Protein AF-A0A701UX68-F1 (afdb_monomer_lite)

Radius of gyration: 24.72 Å; chains: 1; bounding box: 50×48×81 Å

Sequence (229 aa):
MADIEKNKIGSGSYGTVYLLNNEFVVKVPINNRGIKVNFTSQEHRNGHPDRVSNYLNMANDDNNFSRSAIMNINGENVTVLVSKYIKGEEFDISDDENYRRAEELLESRGVYMHDMHILGNILQINKQQLYFVDGDQIVLSKDARQQRRASLATVQLEEQIKARYLVNLKQAETKGDVEDIEYYQSLINDFDALIGVEVQTPGLERRFNIAPPEEVALVAKVLKDELKK

Foldseek 3Di:
DVVQVVQFDDFAPQATWGQDPVWKIKGFRQGPVRRRHDCVDLAQVLVQQQNLLVLQCLLQVHNQQKHWDWDQDPNDTGIIIMGTDDPFDKQPCVDVVSVVVSQVSQVVSQKDALVPVDTPQWGDDPNPHIHGDDSSRIFGFLVSCVVDPGDSSNVSNLVVVLVVLVVQLVVCVVVVPPVSVVVSVVSNVVSCSRNVNPPPPVPPDPPPPDDDDDPVVVVVVVVVVVVPD

Organism: NCBI:txid1967611

Structure (mmCIF, N/CA/C/O backbone):
data_AF-A0A701UX68-F1
#
_entry.id   AF-A0A701UX68-F1
#
loop_
_atom_site.group_PDB
_atom_site.id
_atom_site.type_symbol
_atom_site.label_atom_id
_atom_site.label_alt_id
_atom_site.label_comp_id
_atom_site.label_asym_id
_atom_site.label_entity_id
_atom_site.label_seq_id
_atom_site.pdbx_PDB_ins_code
_atom_site.Cartn_x
_atom_site.Cartn_y
_atom_site.Cartn_z
_atom_site.occupancy
_atom_site.B_iso_or_equiv
_atom_site.auth_seq_id
_atom_site.auth_comp_id
_atom_site.auth_asym_id
_atom_site.auth_atom_id
_atom_site.pdbx_PDB_model_num
ATOM 1 N N . MET A 1 1 ? 18.808 12.146 -15.367 1.00 56.44 1 MET A N 1
ATOM 2 C CA . MET A 1 1 ? 17.418 12.103 -14.856 1.00 56.44 1 MET A CA 1
ATOM 3 C C . MET A 1 1 ? 16.399 12.843 -15.729 1.00 56.44 1 MET A C 1
ATOM 5 O O . MET A 1 1 ? 15.262 12.407 -15.737 1.00 56.44 1 MET A O 1
ATOM 9 N N . ALA A 1 2 ? 16.754 13.883 -16.503 1.00 58.66 2 ALA A N 1
ATOM 10 C CA . ALA A 1 2 ? 15.775 14.673 -17.277 1.00 58.66 2 ALA A CA 1
ATOM 11 C C . ALA A 1 2 ? 14.809 13.855 -18.171 1.00 58.66 2 ALA A C 1
ATOM 13 O O . ALA A 1 2 ? 13.652 14.232 -18.315 1.00 58.66 2 ALA A O 1
ATOM 14 N N . ASP A 1 3 ? 15.244 12.712 -18.713 1.00 66.69 3 ASP A N 1
ATOM 15 C CA . ASP A 1 3 ? 14.397 11.867 -19.565 1.0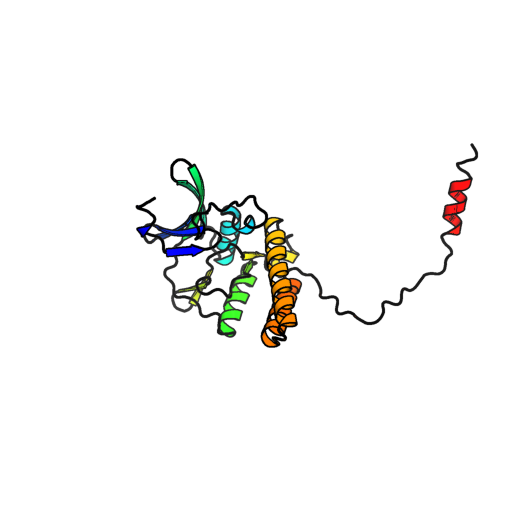0 66.69 3 ASP A CA 1
ATOM 16 C C . ASP A 1 3 ? 13.368 10.995 -18.834 1.00 66.69 3 ASP A C 1
ATOM 18 O O . ASP A 1 3 ? 12.383 10.615 -19.461 1.00 66.69 3 ASP A O 1
ATOM 22 N N . ILE A 1 4 ? 13.556 10.669 -17.547 1.00 75.38 4 ILE A N 1
ATOM 23 C CA . ILE A 1 4 ? 12.558 9.898 -16.780 1.00 75.38 4 ILE A CA 1
ATOM 24 C C . ILE A 1 4 ? 11.559 10.815 -16.067 1.00 75.38 4 ILE A C 1
ATOM 26 O O . ILE A 1 4 ? 10.414 10.427 -15.875 1.00 75.38 4 ILE A O 1
ATOM 30 N N . GLU A 1 5 ? 11.941 12.057 -15.757 1.00 83.94 5 GLU A N 1
ATOM 31 C CA . GLU A 1 5 ? 11.049 13.028 -15.103 1.00 83.94 5 GLU A CA 1
ATOM 32 C C . GLU A 1 5 ? 9.774 13.309 -15.910 1.00 83.94 5 GLU A C 1
ATOM 34 O O . GLU A 1 5 ? 8.706 13.484 -15.330 1.00 83.94 5 GLU A O 1
ATOM 39 N N . LYS A 1 6 ? 9.842 13.262 -17.249 1.00 86.31 6 LYS A N 1
ATOM 40 C CA . LYS A 1 6 ? 8.662 13.404 -18.127 1.00 86.31 6 LYS A CA 1
ATOM 41 C C . LYS A 1 6 ? 7.622 12.291 -17.947 1.00 86.31 6 LYS A C 1
ATOM 43 O O . LYS A 1 6 ? 6.475 12.452 -18.342 1.00 86.31 6 LYS A O 1
ATOM 48 N N . ASN A 1 7 ? 8.039 11.173 -17.360 1.00 91.00 7 ASN A N 1
ATOM 49 C CA . ASN A 1 7 ? 7.219 9.997 -17.116 1.00 91.00 7 ASN A CA 1
ATOM 50 C C . ASN A 1 7 ? 6.720 9.922 -15.666 1.00 91.00 7 ASN A C 1
ATOM 52 O O . ASN A 1 7 ? 6.172 8.898 -15.257 1.00 91.00 7 ASN A O 1
ATOM 56 N N . LYS A 1 8 ? 6.950 10.960 -14.856 1.00 93.88 8 LYS A N 1
ATOM 57 C CA . LYS A 1 8 ? 6.497 11.007 -13.468 1.00 93.88 8 LYS A CA 1
ATOM 58 C C . LYS A 1 8 ? 4.970 11.018 -13.414 1.00 93.88 8 LYS A C 1
ATOM 60 O O . LYS A 1 8 ? 4.336 11.898 -13.988 1.00 93.88 8 LYS A O 1
ATOM 65 N N . ILE A 1 9 ? 4.401 10.070 -12.674 1.00 92.31 9 ILE A N 1
ATOM 66 C CA . ILE A 1 9 ? 2.948 9.940 -12.476 1.00 92.31 9 ILE A CA 1
ATOM 67 C C . ILE A 1 9 ? 2.523 10.098 -11.012 1.00 92.31 9 ILE A C 1
ATOM 69 O O . ILE A 1 9 ? 1.341 10.241 -10.735 1.00 92.31 9 ILE A O 1
ATOM 73 N N . GLY A 1 10 ? 3.468 10.110 -10.067 1.00 90.62 10 GLY A N 1
ATOM 74 C CA . GLY A 1 10 ? 3.164 10.290 -8.647 1.00 90.62 10 GLY A CA 1
ATOM 75 C C . GLY A 1 10 ? 4.412 10.516 -7.801 1.00 90.62 10 GLY A C 1
ATOM 76 O O . GLY A 1 10 ? 5.533 10.248 -8.233 1.00 90.62 10 GLY A O 1
ATOM 77 N N . SER A 1 11 ? 4.242 11.046 -6.591 1.00 91.81 11 SER A N 1
ATOM 78 C CA . SER A 1 11 ? 5.330 11.221 -5.625 1.00 91.81 11 SER A CA 1
ATOM 79 C C . SER A 1 11 ? 4.781 11.302 -4.208 1.00 91.81 11 SER A C 1
ATOM 81 O O . SER A 1 11 ? 3.819 12.024 -3.963 1.00 91.81 11 SER A O 1
ATOM 83 N N . GLY A 1 12 ? 5.413 10.586 -3.285 1.00 89.00 12 GLY A N 1
ATOM 84 C CA . GLY A 1 12 ? 5.014 10.494 -1.886 1.00 89.00 12 GLY A CA 1
ATOM 85 C C . GLY A 1 12 ? 6.214 10.467 -0.943 1.00 89.00 12 GLY A C 1
ATOM 86 O O . GLY A 1 12 ? 7.353 10.740 -1.333 1.00 89.00 12 GLY A O 1
ATOM 87 N N . SER A 1 13 ? 5.957 10.134 0.321 1.00 89.00 13 SER A N 1
ATOM 88 C CA . SER A 1 13 ? 6.975 10.057 1.378 1.00 89.00 13 SER A CA 1
ATOM 89 C C . SER A 1 13 ? 7.985 8.926 1.161 1.00 89.00 13 SER A C 1
ATOM 91 O O . SER A 1 13 ? 9.154 9.086 1.501 1.00 89.00 13 SER A O 1
ATOM 93 N N . TYR A 1 14 ? 7.559 7.821 0.545 1.00 90.62 14 TYR A N 1
ATOM 94 C CA . TYR A 1 14 ? 8.383 6.630 0.312 1.00 90.62 14 TYR A CA 1
ATOM 95 C C . TYR A 1 14 ? 9.034 6.569 -1.073 1.00 90.62 14 TYR A C 1
ATOM 97 O O . TYR A 1 14 ? 9.853 5.686 -1.335 1.00 90.62 14 TYR A O 1
ATOM 105 N N . GLY A 1 15 ? 8.706 7.491 -1.978 1.00 93.31 15 GLY A N 1
ATOM 106 C CA . GLY A 1 15 ? 9.320 7.497 -3.297 1.00 93.31 15 GLY A CA 1
ATOM 107 C C . GLY A 1 15 ? 8.567 8.291 -4.348 1.00 93.31 15 GLY A C 1
ATOM 108 O O . GLY A 1 15 ? 7.504 8.858 -4.103 1.00 93.31 15 GLY A O 1
ATOM 109 N N . THR A 1 16 ? 9.135 8.294 -5.546 1.00 94.69 16 THR A N 1
ATOM 110 C CA . THR A 1 16 ? 8.572 8.915 -6.741 1.00 94.69 16 THR A CA 1
ATOM 111 C C . THR A 1 16 ? 8.319 7.842 -7.784 1.00 94.69 16 THR A C 1
ATOM 113 O O . THR A 1 16 ? 9.130 6.934 -7.965 1.00 94.69 16 THR A O 1
ATOM 116 N N . VAL A 1 17 ? 7.166 7.937 -8.433 1.00 95.31 17 VAL A N 1
ATOM 117 C CA . VAL A 1 17 ? 6.590 6.903 -9.283 1.00 95.31 17 VAL A CA 1
ATOM 118 C C . VAL A 1 17 ? 6.6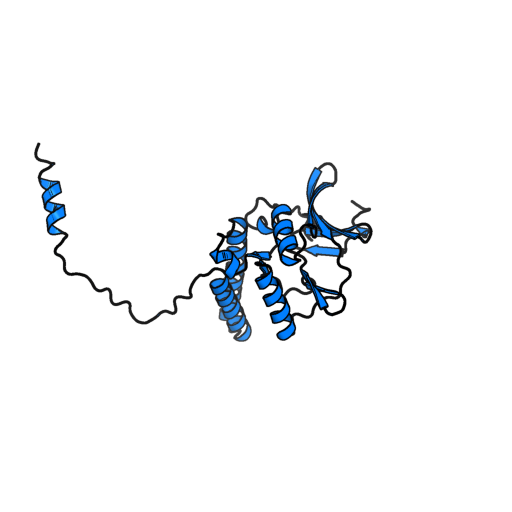46 7.356 -10.738 1.00 95.31 17 VAL A C 1
ATOM 120 O O . VAL A 1 17 ? 6.172 8.445 -11.074 1.00 95.31 17 VAL A O 1
ATOM 123 N N . TYR A 1 18 ? 7.206 6.509 -11.598 1.00 94.94 18 TYR A N 1
ATOM 124 C CA . TYR A 1 18 ? 7.391 6.774 -13.023 1.00 94.94 18 TYR A CA 1
ATOM 125 C C . TYR A 1 18 ? 6.758 5.675 -13.876 1.00 94.94 18 TYR A C 1
ATOM 127 O O . TYR A 1 18 ? 6.910 4.492 -13.575 1.00 94.94 18 TYR A O 1
ATOM 135 N N . LEU A 1 19 ? 6.095 6.063 -14.962 1.00 94.69 19 LEU A N 1
ATOM 136 C CA . LEU A 1 19 ? 5.521 5.156 -15.953 1.00 94.69 19 LEU A CA 1
ATOM 137 C C . LEU A 1 19 ? 6.531 4.858 -17.067 1.00 94.69 19 LEU A C 1
ATOM 139 O O . LEU A 1 19 ? 6.974 5.756 -17.775 1.00 94.69 19 LEU A O 1
ATOM 143 N N . LEU A 1 20 ? 6.879 3.594 -17.279 1.00 91.12 20 LEU A N 1
ATOM 144 C CA . LEU A 1 20 ? 7.786 3.178 -18.346 1.00 91.12 20 LEU A CA 1
ATOM 145 C C . LEU A 1 20 ? 7.040 2.370 -19.407 1.00 91.12 20 LEU A C 1
ATOM 147 O O . LEU A 1 20 ? 6.349 1.399 -19.099 1.00 91.12 20 LEU A O 1
ATOM 151 N N . ASN A 1 21 ? 7.204 2.784 -20.667 1.00 86.81 21 ASN A N 1
ATOM 152 C CA . ASN A 1 21 ? 6.660 2.134 -21.865 1.00 86.81 21 ASN A CA 1
ATOM 153 C C . ASN A 1 21 ? 5.141 1.875 -21.841 1.00 86.81 21 ASN A C 1
ATOM 155 O O . ASN A 1 21 ? 4.666 1.031 -22.585 1.00 86.81 21 ASN A O 1
ATOM 159 N N . ASN A 1 22 ? 4.375 2.592 -21.009 1.00 86.81 22 ASN A N 1
ATOM 160 C CA . ASN A 1 22 ? 2.953 2.320 -20.745 1.00 86.81 22 ASN A CA 1
ATOM 161 C C . ASN A 1 22 ? 2.658 0.892 -20.239 1.00 86.81 22 ASN A C 1
ATOM 163 O O . ASN A 1 22 ? 1.517 0.441 -20.311 1.00 86.81 22 ASN A O 1
ATOM 167 N N . GLU A 1 23 ? 3.665 0.191 -19.717 1.00 90.06 23 GLU A N 1
ATOM 168 C CA . GLU A 1 23 ? 3.561 -1.213 -19.294 1.00 90.06 23 GLU A CA 1
ATOM 169 C C . GLU A 1 23 ? 3.908 -1.399 -17.817 1.00 90.06 23 GLU A C 1
ATOM 171 O O . GLU A 1 23 ? 3.287 -2.205 -17.120 1.00 90.06 23 GLU A O 1
ATOM 176 N N . PHE A 1 24 ? 4.886 -0.638 -17.324 1.00 93.88 24 PHE A N 1
ATOM 177 C CA . PHE A 1 24 ? 5.427 -0.813 -15.983 1.00 93.88 24 PHE A CA 1
ATOM 178 C C . PHE A 1 24 ? 5.463 0.494 -15.220 1.00 93.88 24 PHE A C 1
ATOM 180 O O . PHE A 1 24 ? 5.689 1.567 -15.777 1.00 93.88 24 PHE A O 1
ATOM 187 N N . VAL A 1 25 ? 5.316 0.377 -13.912 1.00 95.50 25 VAL A N 1
ATOM 188 C CA . VAL A 1 25 ? 5.518 1.464 -12.971 1.00 95.50 25 VAL A CA 1
ATOM 189 C C . VAL A 1 25 ? 6.794 1.192 -12.191 1.00 95.50 25 VAL A C 1
ATOM 191 O O . VAL A 1 25 ? 7.007 0.084 -11.703 1.00 95.50 25 VAL A O 1
ATOM 194 N N . VAL A 1 26 ? 7.651 2.203 -12.072 1.00 95.81 26 VAL A N 1
ATOM 195 C CA . VAL A 1 26 ? 8.871 2.147 -11.265 1.00 95.81 26 VAL A CA 1
ATOM 196 C C . VAL A 1 26 ? 8.770 3.165 -10.141 1.00 95.81 26 VAL A C 1
ATOM 198 O O . VAL A 1 26 ? 8.712 4.369 -10.392 1.00 95.81 26 VAL A O 1
ATOM 201 N N . LYS A 1 27 ? 8.779 2.687 -8.896 1.00 96.00 27 LYS A N 1
ATOM 202 C CA . LYS A 1 27 ? 8.877 3.523 -7.697 1.00 96.00 27 LYS A CA 1
ATOM 203 C C . LYS A 1 27 ? 10.339 3.606 -7.278 1.00 96.00 27 LYS A C 1
ATOM 205 O O . LYS A 1 27 ? 10.946 2.629 -6.832 1.00 96.00 27 LYS A O 1
ATOM 210 N N . VAL A 1 28 ? 10.903 4.793 -7.453 1.00 94.75 28 VAL A N 1
ATOM 211 C CA . VAL A 1 28 ? 12.268 5.137 -7.061 1.00 94.75 28 VAL A CA 1
ATOM 212 C C . VAL A 1 28 ? 12.232 5.682 -5.631 1.00 94.75 28 VAL A C 1
ATOM 214 O O . VAL A 1 28 ? 11.400 6.549 -5.355 1.00 94.75 28 VAL A O 1
ATOM 217 N N . PRO A 1 29 ? 13.126 5.247 -4.723 1.00 93.88 29 PRO A N 1
ATOM 218 C CA . PRO A 1 29 ? 13.137 5.657 -3.316 1.00 93.88 29 PRO A CA 1
ATOM 219 C C . PRO A 1 29 ? 13.724 7.063 -3.124 1.00 93.88 29 PRO A C 1
ATOM 221 O O . PRO A 1 29 ? 14.688 7.270 -2.389 1.00 93.88 29 PRO A O 1
ATOM 224 N N . ILE A 1 30 ? 13.161 8.040 -3.828 1.00 91.88 30 ILE A N 1
ATOM 225 C CA . ILE A 1 30 ? 13.418 9.469 -3.685 1.00 91.88 30 ILE A CA 1
ATOM 226 C C . ILE A 1 30 ? 12.058 10.112 -3.440 1.00 91.88 30 ILE A C 1
ATOM 228 O O . ILE A 1 30 ? 11.182 10.051 -4.304 1.00 91.88 30 ILE A O 1
ATOM 232 N N . ASN A 1 31 ? 11.861 10.679 -2.256 1.00 91.38 31 ASN A N 1
ATOM 233 C CA . ASN A 1 31 ? 10.566 11.223 -1.865 1.00 91.38 31 ASN A CA 1
ATOM 234 C C . ASN A 1 31 ? 10.239 12.542 -2.586 1.00 91.38 31 ASN A C 1
ATOM 236 O O . ASN A 1 31 ? 11.053 13.098 -3.327 1.00 91.38 31 ASN A O 1
ATOM 240 N N . ASN A 1 32 ? 9.051 13.079 -2.323 1.00 90.06 32 ASN A N 1
ATOM 241 C CA . ASN A 1 32 ? 8.573 14.342 -2.896 1.00 90.06 32 ASN A CA 1
ATOM 242 C C . ASN A 1 32 ? 9.439 15.582 -2.588 1.00 90.06 32 ASN A C 1
ATOM 244 O O . ASN A 1 32 ? 9.275 16.610 -3.242 1.00 90.06 32 ASN A O 1
ATOM 248 N N . ARG A 1 33 ? 10.381 15.493 -1.641 1.00 91.00 33 ARG A N 1
ATOM 249 C CA . ARG A 1 33 ? 11.364 16.541 -1.322 1.00 91.00 33 ARG A CA 1
ATOM 250 C C . ARG A 1 33 ? 12.712 16.330 -2.019 1.00 91.00 33 ARG A C 1
ATOM 252 O O . ARG A 1 33 ? 13.646 17.083 -1.758 1.00 91.00 33 ARG A O 1
ATOM 259 N N . GLY A 1 34 ? 12.840 15.306 -2.863 1.00 88.75 34 GLY A N 1
ATOM 260 C CA . GLY A 1 34 ? 14.102 14.938 -3.508 1.00 88.75 34 GLY A CA 1
ATOM 261 C C . GLY A 1 34 ? 15.078 14.201 -2.586 1.00 88.75 34 GLY A C 1
ATOM 262 O O . GLY A 1 34 ? 16.256 14.084 -2.916 1.00 88.75 34 GLY A O 1
ATOM 263 N N . ILE A 1 35 ? 14.620 13.710 -1.429 1.00 90.12 35 ILE A N 1
ATOM 264 C CA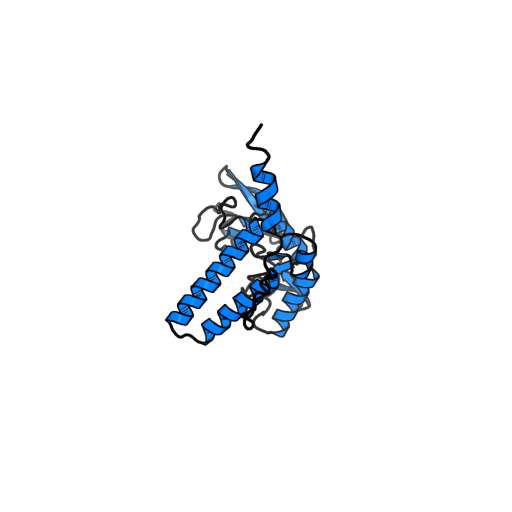 . ILE A 1 35 ? 15.468 13.048 -0.430 1.00 90.12 35 ILE A CA 1
ATOM 265 C C . ILE A 1 35 ? 15.417 11.533 -0.640 1.00 90.12 35 ILE A C 1
ATOM 267 O O . ILE A 1 35 ? 14.337 10.949 -0.754 1.00 90.12 35 ILE A O 1
ATOM 271 N N . LYS A 1 36 ? 16.592 10.892 -0.659 1.00 91.75 36 LYS A N 1
ATOM 272 C CA . LYS A 1 36 ? 16.723 9.430 -0.727 1.00 91.75 36 LYS A CA 1
ATOM 273 C C . LYS A 1 36 ? 16.108 8.792 0.519 1.00 91.75 36 LYS A C 1
ATOM 275 O O . LYS A 1 36 ? 16.470 9.136 1.644 1.00 91.75 36 LYS A O 1
ATOM 280 N N . VAL A 1 37 ? 15.199 7.849 0.314 1.00 92.44 37 VAL A N 1
ATOM 281 C CA . VAL A 1 37 ? 14.524 7.120 1.387 1.00 92.44 37 VAL A CA 1
ATOM 282 C C . VAL A 1 37 ? 15.472 6.062 1.944 1.00 92.44 37 VAL A C 1
ATOM 284 O O . VAL A 1 37 ? 16.032 5.252 1.205 1.00 92.44 37 VAL A O 1
ATOM 287 N N . ASN A 1 38 ? 15.676 6.082 3.262 1.00 91.94 38 ASN A N 1
ATOM 288 C CA . ASN A 1 38 ? 16.563 5.146 3.941 1.00 91.94 38 ASN A CA 1
ATOM 289 C C . ASN A 1 38 ? 15.781 3.946 4.487 1.00 91.94 38 ASN A C 1
ATOM 291 O O . ASN A 1 38 ? 15.335 3.962 5.631 1.00 91.94 38 ASN A O 1
ATOM 295 N N . PHE A 1 39 ? 15.698 2.865 3.717 1.00 91.19 39 PHE A N 1
ATOM 296 C CA . PHE A 1 39 ? 15.004 1.641 4.136 1.00 91.19 39 PHE A CA 1
ATOM 297 C C . PHE A 1 39 ? 15.665 0.879 5.298 1.00 91.19 39 PHE A C 1
ATOM 299 O O . PHE A 1 39 ? 15.107 -0.099 5.791 1.00 91.19 39 PHE A O 1
ATOM 306 N N . THR A 1 40 ? 16.842 1.303 5.769 1.00 89.50 40 THR A N 1
ATOM 307 C CA . THR A 1 40 ? 17.427 0.742 6.998 1.00 89.50 40 THR A CA 1
ATOM 308 C C . THR A 1 40 ? 16.855 1.393 8.261 1.00 89.50 40 THR A C 1
ATOM 310 O O . THR A 1 40 ? 16.897 0.768 9.330 1.00 89.50 40 THR A O 1
ATOM 313 N N . SER A 1 41 ? 16.283 2.603 8.143 1.00 90.31 41 SER A N 1
ATOM 314 C CA . SER A 1 41 ? 15.686 3.331 9.264 1.00 90.31 41 SER A CA 1
ATOM 315 C C . SER A 1 41 ? 14.380 2.685 9.718 1.00 90.31 41 SER A C 1
ATOM 317 O O . SER A 1 41 ? 13.673 2.060 8.930 1.00 90.31 41 SER A O 1
ATOM 319 N N . GLN A 1 42 ? 14.050 2.845 11.001 1.00 87.31 42 GLN A N 1
ATOM 320 C CA . GLN A 1 42 ? 12.787 2.359 11.563 1.00 87.31 42 GLN A CA 1
ATOM 321 C C . GLN A 1 42 ? 11.572 2.953 10.837 1.00 87.31 42 GLN A C 1
ATOM 323 O O . GLN A 1 42 ? 10.595 2.249 10.609 1.00 87.31 42 GLN A O 1
ATOM 328 N N . GLU A 1 43 ? 11.678 4.213 10.419 1.00 88.06 43 GLU A N 1
ATOM 329 C CA . GLU A 1 43 ? 10.609 4.967 9.757 1.00 88.06 43 GLU A CA 1
ATOM 330 C C . GLU A 1 43 ? 10.226 4.419 8.381 1.00 88.06 43 GLU A C 1
ATOM 332 O O . GLU A 1 43 ? 9.061 4.476 8.017 1.00 88.06 43 GLU A O 1
ATOM 337 N N . HIS A 1 44 ? 11.187 3.892 7.611 1.00 92.19 44 HIS A N 1
ATOM 338 C CA . HIS A 1 44 ? 10.941 3.545 6.205 1.00 92.19 44 HIS A CA 1
ATOM 339 C C . HIS A 1 44 ? 11.142 2.065 5.878 1.00 92.19 44 HIS A C 1
ATOM 341 O O . HIS A 1 44 ? 10.931 1.658 4.737 1.00 92.19 44 HIS A O 1
ATOM 347 N N . ARG A 1 45 ? 11.560 1.230 6.836 1.00 93.69 45 ARG A N 1
ATOM 348 C CA . ARG A 1 45 ? 11.891 -0.185 6.586 1.00 93.69 45 ARG A CA 1
ATOM 349 C C . ARG A 1 45 ? 10.747 -0.988 5.966 1.00 93.69 45 ARG A C 1
ATOM 351 O O . ARG A 1 45 ? 10.995 -1.921 5.203 1.00 93.69 45 ARG A O 1
ATOM 358 N N . ASN A 1 46 ? 9.501 -0.643 6.274 1.00 94.50 46 ASN A N 1
ATOM 359 C CA . ASN A 1 46 ? 8.314 -1.259 5.681 1.00 94.50 46 ASN A CA 1
ATOM 360 C C . ASN A 1 46 ? 8.200 -1.015 4.164 1.00 94.50 46 ASN A C 1
ATOM 362 O O . ASN A 1 46 ? 7.675 -1.879 3.463 1.00 94.50 46 ASN A O 1
ATOM 366 N N . GLY A 1 47 ? 8.744 0.095 3.661 1.00 94.62 47 GLY A N 1
ATOM 367 C CA . GLY A 1 47 ? 8.758 0.449 2.240 1.00 94.62 47 GLY A CA 1
ATOM 368 C C . GLY A 1 47 ? 9.878 -0.210 1.428 1.00 94.62 47 GLY A C 1
ATOM 369 O O . GLY A 1 47 ? 10.049 0.116 0.256 1.00 94.62 47 GLY A O 1
ATOM 370 N N . HIS A 1 48 ? 10.673 -1.117 2.015 1.00 96.19 48 HIS A N 1
ATOM 371 C CA . HIS A 1 48 ? 11.736 -1.797 1.270 1.00 96.19 48 HIS A CA 1
ATOM 372 C C . HIS A 1 48 ? 11.150 -2.587 0.076 1.00 96.19 48 HIS A C 1
ATOM 374 O O . HIS A 1 48 ? 10.257 -3.412 0.301 1.00 96.19 48 HIS A O 1
ATOM 380 N N . PRO A 1 49 ? 11.669 -2.432 -1.164 1.00 96.81 49 PRO A N 1
ATOM 381 C CA . PRO A 1 49 ? 11.069 -3.016 -2.368 1.00 96.81 49 PRO A CA 1
ATOM 382 C C . PRO A 1 49 ? 10.803 -4.523 -2.305 1.00 96.81 49 PRO A C 1
ATOM 384 O O . PRO A 1 49 ? 9.756 -4.961 -2.765 1.00 96.81 49 PRO A O 1
ATOM 387 N N . ASP A 1 50 ? 11.687 -5.318 -1.691 1.00 96.50 50 ASP A N 1
ATOM 388 C CA . ASP A 1 50 ? 11.456 -6.764 -1.509 1.00 96.50 50 ASP A CA 1
ATOM 389 C C . ASP A 1 50 ? 10.217 -7.070 -0.655 1.00 96.50 50 ASP A C 1
ATOM 391 O O . ASP A 1 50 ? 9.426 -7.955 -0.980 1.00 96.50 50 ASP A O 1
ATOM 395 N N . ARG A 1 51 ? 10.029 -6.323 0.442 1.00 96.44 51 ARG A N 1
ATOM 396 C CA . ARG A 1 51 ? 8.877 -6.493 1.334 1.00 96.44 51 ARG A CA 1
ATOM 397 C C . ARG A 1 51 ? 7.602 -6.062 0.621 1.00 96.44 51 ARG A C 1
ATOM 399 O O . ARG A 1 51 ? 6.629 -6.812 0.622 1.00 96.44 51 ARG A O 1
ATOM 406 N N . VAL A 1 52 ? 7.621 -4.866 0.033 1.00 97.38 52 VAL A N 1
ATOM 407 C CA . VAL A 1 52 ? 6.464 -4.296 -0.669 1.00 97.38 52 VAL A CA 1
ATOM 408 C C . VAL A 1 52 ? 6.055 -5.197 -1.826 1.00 97.38 52 VAL A C 1
ATOM 410 O O . VAL A 1 52 ? 4.874 -5.480 -1.989 1.00 97.38 52 VAL A O 1
ATOM 413 N N . SER A 1 53 ? 7.027 -5.724 -2.572 1.00 98.19 53 SER A N 1
ATOM 414 C CA . SER A 1 53 ? 6.755 -6.637 -3.674 1.00 98.19 53 SER A CA 1
ATOM 415 C C . SER A 1 53 ? 6.070 -7.920 -3.212 1.00 98.19 53 SER A C 1
ATOM 417 O O . SER A 1 53 ? 5.073 -8.326 -3.805 1.00 98.19 53 SER A O 1
ATOM 419 N N . ASN A 1 54 ? 6.556 -8.531 -2.128 1.00 97.31 54 ASN A N 1
ATOM 420 C CA . ASN A 1 54 ? 5.929 -9.724 -1.568 1.00 97.31 54 ASN A CA 1
ATOM 421 C C . ASN A 1 54 ? 4.455 -9.472 -1.208 1.00 97.31 54 ASN A C 1
ATOM 423 O O . ASN A 1 54 ? 3.587 -10.253 -1.588 1.00 97.31 54 ASN A O 1
ATOM 427 N N . TYR A 1 55 ? 4.164 -8.366 -0.518 1.00 98.06 55 TYR A N 1
ATOM 428 C CA . TYR A 1 55 ? 2.794 -8.043 -0.122 1.00 98.06 55 TYR A CA 1
ATOM 429 C C . TYR A 1 55 ? 1.899 -7.629 -1.292 1.00 98.06 55 TYR A C 1
ATOM 431 O O . TYR A 1 55 ? 0.751 -8.051 -1.328 1.00 98.06 55 TYR A O 1
ATOM 439 N N . LEU A 1 56 ? 2.401 -6.871 -2.270 1.00 98.38 56 LEU A N 1
ATOM 440 C CA . LEU A 1 56 ? 1.629 -6.519 -3.466 1.00 98.38 56 LEU A CA 1
ATOM 441 C C . LEU A 1 56 ? 1.278 -7.746 -4.306 1.00 98.38 56 LEU A C 1
ATOM 443 O O . LEU A 1 56 ? 0.177 -7.816 -4.848 1.00 98.38 56 LEU A O 1
ATOM 447 N N . ASN A 1 57 ? 2.190 -8.712 -4.406 1.00 98.62 57 ASN A N 1
ATOM 448 C CA . ASN A 1 57 ? 1.942 -9.950 -5.138 1.00 98.62 57 ASN A CA 1
ATOM 449 C C . ASN A 1 57 ? 0.846 -10.784 -4.458 1.00 98.62 57 ASN A C 1
ATOM 451 O O . ASN A 1 57 ? -0.032 -11.297 -5.144 1.00 98.62 57 ASN A O 1
ATOM 455 N N . MET A 1 58 ? 0.847 -10.852 -3.119 1.00 98.06 58 MET A N 1
ATOM 456 C CA . MET A 1 58 ? -0.244 -11.467 -2.348 1.00 98.06 58 MET A CA 1
ATOM 457 C C . MET A 1 58 ? -1.558 -10.696 -2.523 1.00 98.06 58 MET A C 1
ATOM 459 O O . MET A 1 58 ? -2.574 -11.273 -2.896 1.00 98.06 58 MET A O 1
ATOM 463 N N . ALA A 1 59 ? -1.528 -9.376 -2.319 1.00 98.38 59 ALA A N 1
ATOM 464 C CA . ALA A 1 59 ? -2.703 -8.515 -2.378 1.00 98.38 59 ALA A CA 1
ATOM 465 C C . ALA A 1 59 ? -3.385 -8.522 -3.745 1.00 98.38 59 ALA A C 1
ATOM 467 O O . ALA A 1 59 ? -4.587 -8.303 -3.804 1.00 98.38 59 ALA A O 1
ATOM 468 N N . ASN A 1 60 ? -2.653 -8.788 -4.829 1.00 98.38 60 ASN A N 1
ATOM 469 C CA . ASN A 1 60 ? -3.196 -8.871 -6.185 1.00 98.38 60 ASN A CA 1
ATOM 470 C C . ASN A 1 60 ? -3.379 -10.309 -6.697 1.00 98.38 60 ASN A C 1
ATOM 472 O O . ASN A 1 60 ? -3.788 -10.471 -7.844 1.00 98.38 60 ASN A O 1
ATOM 476 N N . ASP A 1 61 ? -3.102 -11.324 -5.869 1.00 97.81 61 ASP A N 1
ATOM 477 C CA . ASP A 1 61 ? -3.115 -12.746 -6.249 1.00 97.81 61 ASP A CA 1
ATOM 478 C C . ASP A 1 61 ? -2.322 -13.022 -7.547 1.00 97.81 61 ASP A C 1
ATOM 480 O O . ASP A 1 61 ? -2.755 -13.710 -8.471 1.00 97.81 61 ASP A O 1
ATOM 484 N N . ASP A 1 62 ? -1.144 -12.400 -7.650 1.00 97.81 62 ASP A N 1
ATOM 485 C CA . ASP A 1 62 ? -0.282 -12.463 -8.827 1.00 97.81 62 ASP A CA 1
ATOM 486 C C . ASP A 1 62 ? 1.192 -12.377 -8.416 1.00 97.81 62 ASP A C 1
ATOM 488 O O . ASP A 1 62 ? 1.745 -11.310 -8.139 1.00 97.81 62 ASP A O 1
ATOM 492 N N . ASN A 1 63 ? 1.865 -13.529 -8.456 1.00 96.38 63 ASN A N 1
ATOM 493 C CA . ASN A 1 63 ? 3.284 -13.678 -8.117 1.00 96.38 63 ASN A CA 1
ATOM 494 C C . ASN A 1 63 ? 4.238 -12.857 -9.003 1.00 96.38 63 ASN A C 1
ATOM 496 O O . ASN A 1 63 ? 5.422 -12.749 -8.690 1.00 96.38 63 ASN A O 1
ATOM 500 N N . ASN A 1 64 ? 3.752 -12.299 -10.114 1.00 96.56 64 ASN A N 1
ATOM 501 C CA . ASN A 1 64 ? 4.515 -11.458 -11.029 1.00 96.56 64 ASN A CA 1
ATOM 502 C C . ASN A 1 64 ? 3.995 -10.016 -11.088 1.00 96.56 64 ASN A C 1
ATOM 504 O O . ASN A 1 64 ? 4.410 -9.273 -11.983 1.00 96.56 64 ASN A O 1
ATOM 508 N N . PHE A 1 65 ? 3.111 -9.608 -10.174 1.00 98.06 65 PHE A N 1
ATOM 509 C CA . PHE A 1 65 ? 2.569 -8.252 -10.153 1.00 98.06 65 PHE A CA 1
ATOM 510 C C . PHE A 1 65 ? 3.665 -7.204 -9.945 1.00 98.06 65 PHE A C 1
ATOM 512 O O . PHE A 1 65 ? 3.671 -6.157 -10.592 1.00 98.06 65 PHE A O 1
ATOM 519 N N . SER A 1 66 ? 4.623 -7.499 -9.071 1.00 98.19 66 SER A N 1
ATOM 520 C CA . SER A 1 66 ? 5.735 -6.620 -8.737 1.00 98.19 66 SER A CA 1
ATOM 521 C C . SER A 1 66 ? 7.007 -7.391 -8.389 1.00 98.19 66 SER A C 1
ATOM 523 O O . SER A 1 66 ? 6.969 -8.589 -8.099 1.00 98.19 66 SER A O 1
ATOM 525 N N . ARG A 1 67 ? 8.146 -6.694 -8.440 1.00 97.94 67 ARG A N 1
ATOM 526 C CA . ARG A 1 67 ? 9.472 -7.187 -8.047 1.00 97.94 67 ARG A CA 1
ATOM 527 C C . ARG A 1 67 ? 10.387 -6.038 -7.648 1.00 97.94 67 ARG A C 1
ATOM 529 O O . ARG A 1 67 ? 10.239 -4.918 -8.139 1.00 97.94 67 ARG A O 1
ATOM 536 N N . SER A 1 68 ? 11.373 -6.325 -6.811 1.00 97.38 68 SER A N 1
ATOM 537 C CA . SER A 1 68 ? 12.516 -5.434 -6.648 1.00 97.38 68 SER A CA 1
ATOM 538 C C . SER A 1 68 ? 13.441 -5.519 -7.865 1.00 97.38 68 SER A C 1
ATOM 540 O O . SER A 1 68 ? 13.550 -6.550 -8.535 1.00 97.38 68 SER A O 1
ATOM 542 N N . ALA A 1 69 ? 14.101 -4.410 -8.175 1.00 96.25 69 ALA A N 1
ATOM 543 C CA . ALA A 1 69 ? 15.134 -4.345 -9.198 1.00 96.25 69 ALA A CA 1
ATOM 544 C C . ALA A 1 69 ? 16.230 -3.365 -8.775 1.00 96.25 69 ALA A C 1
ATOM 546 O O . ALA A 1 69 ? 16.030 -2.536 -7.888 1.00 96.25 69 ALA A O 1
ATOM 547 N N . ILE A 1 70 ? 17.385 -3.441 -9.433 1.00 95.19 70 ILE A N 1
ATOM 548 C CA . ILE A 1 70 ? 18.451 -2.450 -9.287 1.00 95.19 70 ILE A CA 1
ATOM 549 C C . ILE A 1 70 ? 18.427 -1.530 -10.501 1.00 95.19 70 ILE A C 1
ATOM 551 O O . ILE A 1 70 ? 18.493 -1.988 -11.641 1.00 95.19 70 ILE A O 1
ATOM 555 N N . MET A 1 71 ? 18.365 -0.228 -10.248 1.00 91.12 71 MET A N 1
ATOM 556 C CA . MET A 1 71 ? 18.473 0.814 -11.258 1.00 91.12 71 MET A CA 1
ATOM 557 C C . MET A 1 71 ? 19.723 1.647 -10.984 1.00 91.12 71 MET A C 1
ATOM 559 O O . MET A 1 71 ? 19.944 2.071 -9.851 1.00 91.12 71 MET A O 1
ATOM 563 N N . ASN A 1 72 ? 20.538 1.901 -12.009 1.00 88.88 72 ASN A N 1
ATOM 564 C CA . ASN A 1 72 ? 21.655 2.831 -11.878 1.00 88.88 72 ASN A CA 1
ATOM 565 C C . ASN A 1 72 ? 21.155 4.268 -12.080 1.00 88.88 72 ASN A C 1
ATOM 567 O O . ASN A 1 72 ? 20.664 4.617 -13.155 1.00 88.88 72 ASN A O 1
ATOM 571 N N . ILE A 1 73 ? 21.264 5.093 -11.043 1.00 83.56 73 ILE A N 1
ATOM 572 C CA . ILE A 1 73 ? 20.849 6.493 -11.044 1.00 83.56 73 ILE A CA 1
ATOM 573 C C . ILE A 1 73 ? 22.075 7.334 -10.703 1.00 83.56 73 ILE A C 1
ATOM 575 O O . ILE A 1 73 ? 22.579 7.291 -9.586 1.00 83.56 73 ILE A O 1
ATOM 579 N N . ASN A 1 74 ? 22.557 8.107 -11.680 1.00 83.50 74 ASN A N 1
ATOM 580 C CA . ASN A 1 74 ? 23.740 8.967 -11.549 1.00 83.50 74 ASN A CA 1
ATOM 581 C C . ASN A 1 74 ? 24.996 8.221 -11.046 1.00 83.50 74 ASN A C 1
ATOM 583 O O . ASN A 1 74 ? 25.770 8.766 -10.265 1.00 83.50 74 ASN A O 1
ATOM 587 N N . GLY A 1 75 ? 25.197 6.974 -11.480 1.00 86.69 75 GLY A N 1
ATOM 588 C CA . GLY A 1 75 ? 26.331 6.149 -11.060 1.00 86.69 75 GLY A CA 1
ATOM 589 C C . GLY A 1 75 ? 26.091 5.352 -9.777 1.00 86.69 75 GLY A C 1
ATOM 590 O O . GLY A 1 75 ? 26.876 4.453 -9.486 1.00 86.69 75 GLY A O 1
ATOM 591 N N . GLU A 1 76 ? 24.998 5.595 -9.047 1.00 88.50 76 GLU A N 1
ATOM 592 C CA . GLU A 1 76 ? 24.626 4.810 -7.869 1.00 88.50 76 GLU A CA 1
ATOM 593 C C . GLU A 1 76 ? 23.639 3.697 -8.218 1.00 88.50 76 GLU A C 1
ATOM 595 O O . GLU A 1 76 ? 22.632 3.926 -8.885 1.00 88.50 76 GLU A O 1
ATOM 600 N N . ASN A 1 77 ? 23.880 2.495 -7.698 1.00 91.44 77 ASN A N 1
ATOM 601 C CA . ASN A 1 77 ? 22.891 1.424 -7.735 1.00 91.44 77 ASN A CA 1
ATOM 602 C C . ASN A 1 77 ? 21.823 1.678 -6.667 1.00 91.44 77 ASN A C 1
ATOM 604 O O . ASN A 1 77 ? 22.117 1.742 -5.472 1.00 91.44 77 ASN A O 1
ATOM 608 N N . VAL A 1 78 ? 20.578 1.810 -7.109 1.00 91.38 78 VAL A N 1
ATOM 609 C CA . VAL A 1 78 ? 19.415 2.076 -6.267 1.00 91.38 78 VAL A CA 1
ATOM 610 C C . VAL A 1 78 ? 18.439 0.914 -6.396 1.00 91.38 78 VAL A C 1
ATOM 612 O O . VAL A 1 78 ? 18.046 0.552 -7.504 1.00 91.38 78 VAL A O 1
ATOM 615 N N . THR A 1 79 ? 18.031 0.338 -5.266 1.00 95.56 79 THR A N 1
ATOM 616 C CA . THR A 1 79 ? 16.950 -0.652 -5.238 1.00 95.56 79 THR A CA 1
ATOM 617 C C . THR A 1 79 ? 15.619 0.055 -5.464 1.00 95.56 79 THR A C 1
ATOM 619 O O . THR A 1 79 ? 15.243 0.940 -4.697 1.00 95.56 79 THR A O 1
ATOM 622 N N . VAL A 1 80 ? 14.909 -0.331 -6.518 1.00 96.25 80 VAL A N 1
ATOM 623 C CA . VAL A 1 80 ? 13.609 0.219 -6.916 1.00 96.25 80 VAL A CA 1
ATOM 624 C C . VAL A 1 80 ? 12.544 -0.872 -6.871 1.00 96.25 80 VAL A C 1
ATOM 626 O O . VAL A 1 80 ? 12.857 -2.061 -6.965 1.00 96.25 80 VAL A O 1
ATOM 629 N N . LEU A 1 81 ? 11.283 -0.471 -6.741 1.00 97.81 81 LEU A N 1
ATOM 630 C CA . LEU A 1 81 ? 10.142 -1.366 -6.922 1.00 97.81 81 LEU A CA 1
ATOM 631 C C . LEU A 1 81 ? 9.624 -1.209 -8.352 1.00 97.81 81 LEU A C 1
ATOM 633 O O . LEU A 1 81 ? 9.354 -0.091 -8.789 1.00 97.81 81 LEU A O 1
ATOM 637 N N . VAL A 1 82 ? 9.473 -2.320 -9.064 1.00 97.50 82 VAL A N 1
ATOM 638 C CA . VAL A 1 82 ? 8.864 -2.371 -10.395 1.00 97.50 82 VAL A CA 1
ATOM 639 C C . VAL A 1 82 ? 7.560 -3.147 -10.290 1.00 97.50 82 VAL A C 1
ATOM 641 O O . VAL A 1 82 ? 7.564 -4.273 -9.794 1.00 97.50 82 VAL A O 1
ATOM 644 N N . SER A 1 83 ? 6.456 -2.579 -10.761 1.00 97.81 83 SER A N 1
ATOM 645 C CA . SER A 1 83 ? 5.147 -3.234 -10.791 1.00 97.81 83 SER A CA 1
ATOM 646 C C . SER A 1 83 ? 4.490 -3.119 -12.161 1.00 97.81 83 SER A C 1
ATOM 648 O O . SER A 1 83 ? 4.854 -2.270 -12.977 1.00 97.81 83 S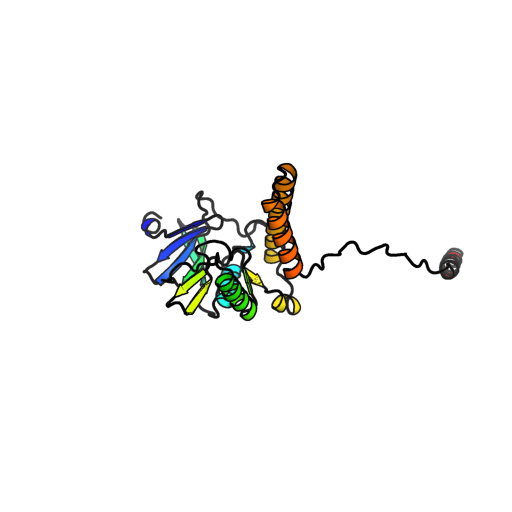ER A O 1
ATOM 650 N N . LYS A 1 84 ? 3.502 -3.976 -12.420 1.00 96.94 84 LYS A N 1
ATOM 651 C CA . LYS A 1 84 ? 2.607 -3.828 -13.569 1.00 96.94 84 LYS A CA 1
ATOM 652 C C . LYS A 1 84 ? 1.899 -2.476 -13.496 1.00 96.94 84 LYS A C 1
ATOM 654 O O . LYS A 1 84 ? 1.487 -2.044 -12.419 1.00 96.94 84 LYS A O 1
ATOM 659 N N . TYR A 1 85 ? 1.763 -1.810 -14.638 1.00 95.81 85 TYR A N 1
ATOM 660 C CA . TYR A 1 85 ? 0.907 -0.638 -14.744 1.00 95.81 85 TYR A CA 1
ATOM 661 C C . TYR A 1 85 ? -0.552 -1.072 -14.888 1.00 95.81 85 TYR A C 1
ATOM 663 O O . TYR A 1 85 ? -0.887 -1.878 -15.756 1.00 95.81 85 TYR A O 1
ATOM 671 N N . ILE A 1 86 ? -1.421 -0.521 -14.044 1.00 95.38 86 ILE A N 1
ATOM 672 C CA . ILE A 1 86 ? -2.857 -0.779 -14.079 1.00 95.38 86 ILE A CA 1
ATOM 673 C C . ILE A 1 86 ? -3.547 0.446 -14.663 1.00 95.38 86 ILE A C 1
ATOM 675 O O . ILE A 1 86 ? -3.584 1.512 -14.054 1.00 95.38 86 ILE A O 1
ATOM 679 N N . LYS A 1 87 ? -4.109 0.281 -15.860 1.00 93.19 87 LYS A N 1
ATOM 680 C CA . LYS A 1 87 ? -4.947 1.292 -16.506 1.00 93.19 87 LYS A CA 1
ATOM 681 C C . LYS A 1 87 ? -6.397 1.131 -16.037 1.00 93.19 87 LYS A C 1
ATOM 683 O O . LYS A 1 87 ? -7.247 0.669 -16.796 1.00 93.19 87 LYS A O 1
ATOM 688 N N . GLY A 1 88 ? -6.627 1.435 -14.764 1.00 93.62 88 GLY A N 1
ATOM 689 C CA . GLY A 1 88 ? -7.934 1.378 -14.110 1.00 93.62 88 GLY A CA 1
ATOM 690 C C . GLY A 1 88 ? -8.428 2.753 -13.672 1.00 93.62 88 GLY A C 1
ATOM 691 O O . GLY A 1 88 ? -7.702 3.742 -13.761 1.00 93.62 88 GLY A O 1
ATOM 692 N N . GLU A 1 89 ? -9.669 2.788 -13.204 1.00 95.00 89 GLU A N 1
ATOM 693 C CA . GLU A 1 89 ? -10.273 3.946 -12.539 1.00 95.00 89 GLU A CA 1
ATOM 694 C C . GLU A 1 89 ? -10.075 3.821 -11.024 1.00 95.00 89 GLU A C 1
ATOM 696 O O . GLU A 1 89 ? -9.933 2.713 -10.506 1.00 95.00 89 GLU A O 1
ATOM 701 N N . GLU A 1 90 ? -10.047 4.941 -10.307 1.00 94.88 90 GLU A N 1
ATOM 702 C CA . GLU A 1 90 ? -9.983 4.927 -8.843 1.00 94.88 90 GLU A CA 1
ATOM 703 C C . GLU A 1 90 ? -11.252 4.286 -8.270 1.00 94.88 90 GLU A C 1
ATOM 705 O O . GLU A 1 90 ? -12.366 4.576 -8.712 1.00 94.88 90 GLU A O 1
ATOM 710 N N . PHE A 1 91 ? -11.083 3.382 -7.308 1.00 95.44 91 PHE A N 1
ATOM 711 C CA . PHE A 1 91 ? -12.203 2.710 -6.662 1.00 95.44 91 PHE A CA 1
ATOM 712 C C . PHE A 1 91 ? -12.715 3.537 -5.477 1.00 95.44 91 PHE A C 1
ATOM 714 O O . PHE A 1 91 ? -11.943 3.895 -4.587 1.00 95.44 91 PHE A O 1
ATOM 721 N N . ASP A 1 92 ? -14.015 3.839 -5.471 1.00 93.25 92 ASP A N 1
ATOM 722 C CA . ASP A 1 92 ? -14.641 4.675 -4.445 1.00 93.25 92 ASP A CA 1
ATOM 723 C C . ASP A 1 92 ? -14.920 3.888 -3.160 1.00 93.25 92 ASP A C 1
ATOM 725 O O . ASP A 1 92 ? -15.963 3.267 -2.979 1.00 93.25 92 ASP A O 1
ATOM 729 N N . ILE A 1 93 ? -13.941 3.939 -2.274 1.00 92.56 93 ILE A N 1
ATOM 730 C CA . ILE A 1 93 ? -13.935 3.410 -0.906 1.00 92.56 93 ILE A CA 1
ATOM 731 C C . ILE A 1 93 ? -14.692 4.275 0.117 1.00 92.56 93 ILE A C 1
ATOM 733 O O . ILE A 1 93 ? -14.717 3.910 1.290 1.00 92.56 93 ILE A O 1
ATOM 737 N N . SER A 1 94 ? -15.240 5.435 -0.275 1.00 90.06 94 SER A N 1
ATOM 738 C CA . SER A 1 94 ? -16.087 6.232 0.627 1.00 90.06 94 SER A CA 1
ATOM 739 C C . SER A 1 94 ? -17.484 5.626 0.791 1.00 90.06 94 SER A C 1
ATOM 741 O O . SER A 1 94 ? -18.194 5.953 1.737 1.00 90.06 94 SER A O 1
ATOM 743 N N . ASP A 1 95 ? -17.851 4.721 -0.117 1.00 92.56 95 ASP A N 1
ATOM 744 C CA . ASP A 1 95 ? -19.016 3.858 -0.012 1.00 92.56 95 ASP A CA 1
ATOM 745 C C . ASP A 1 95 ? -18.705 2.622 0.854 1.00 92.56 95 ASP A C 1
ATOM 747 O O . ASP A 1 95 ? -17.757 1.877 0.587 1.00 92.56 95 ASP A O 1
ATOM 751 N N . ASP A 1 96 ? -19.524 2.386 1.882 1.00 91.56 96 ASP A N 1
ATOM 752 C CA . ASP A 1 96 ? -19.321 1.309 2.862 1.00 91.56 96 ASP A CA 1
ATOM 753 C C . ASP A 1 96 ? -19.351 -0.098 2.236 1.00 91.56 96 ASP A C 1
ATOM 755 O O . ASP A 1 96 ? -18.669 -1.012 2.712 1.00 91.56 96 ASP A O 1
ATOM 759 N N . GLU A 1 97 ? -20.148 -0.308 1.181 1.00 94.88 97 GLU A N 1
ATOM 760 C CA . GLU A 1 97 ? -20.230 -1.601 0.493 1.00 94.88 97 GLU A CA 1
ATOM 761 C C . GLU A 1 97 ? -18.952 -1.859 -0.311 1.00 94.88 97 GLU A C 1
ATOM 763 O O . GLU A 1 97 ? -18.383 -2.955 -0.254 1.00 94.88 97 GLU A O 1
ATOM 768 N N . ASN A 1 98 ? -18.446 -0.836 -0.997 1.00 94.94 98 ASN A N 1
ATOM 769 C CA . ASN A 1 98 ? -17.161 -0.890 -1.682 1.00 94.94 98 ASN A CA 1
ATOM 770 C C . ASN A 1 98 ? -15.997 -1.084 -0.706 1.00 94.94 98 ASN A C 1
ATOM 772 O O . ASN A 1 98 ? -15.124 -1.916 -0.975 1.00 94.94 98 ASN A O 1
ATOM 776 N N . TYR A 1 99 ? -15.988 -0.371 0.424 1.00 94.44 99 TYR A N 1
ATOM 777 C CA . TYR A 1 99 ? -14.976 -0.543 1.465 1.00 94.44 99 TYR A CA 1
ATOM 778 C C . TYR A 1 99 ? -14.937 -1.995 1.946 1.00 94.44 99 TYR A C 1
ATOM 780 O O . TYR A 1 99 ? -13.889 -2.642 1.882 1.00 94.44 99 TYR A O 1
ATOM 788 N N . ARG A 1 100 ? -16.099 -2.546 2.330 1.00 95.06 100 ARG A N 1
ATOM 789 C CA . ARG A 1 100 ? -16.216 -3.937 2.785 1.00 95.06 100 ARG A CA 1
ATOM 790 C C . ARG A 1 100 ? -15.769 -4.924 1.711 1.00 95.06 100 ARG A C 1
ATOM 792 O O . ARG A 1 100 ? -15.023 -5.851 2.003 1.00 95.06 100 ARG A O 1
ATOM 799 N N . ARG A 1 101 ? -16.155 -4.704 0.451 1.00 95.81 101 ARG A N 1
ATOM 800 C CA . ARG A 1 101 ? -15.729 -5.545 -0.677 1.00 95.81 101 ARG A CA 1
ATOM 801 C C . ARG A 1 101 ? -14.207 -5.565 -0.844 1.00 95.81 101 ARG A C 1
ATOM 803 O O . ARG A 1 101 ? -13.645 -6.611 -1.169 1.00 95.81 101 ARG A O 1
ATOM 810 N N . ALA A 1 102 ? -13.540 -4.421 -0.695 1.00 96.88 102 ALA A N 1
ATOM 811 C CA . ALA A 1 102 ? -12.086 -4.342 -0.795 1.00 96.88 102 ALA A CA 1
ATOM 812 C C . ALA A 1 102 ? -11.397 -5.017 0.403 1.00 96.88 102 ALA A C 1
ATOM 814 O O . ALA A 1 102 ? -10.439 -5.768 0.205 1.00 96.88 102 ALA A O 1
ATOM 815 N N . GLU A 1 103 ? -11.921 -4.803 1.610 1.00 95.75 103 GLU A N 1
ATOM 816 C CA . GLU A 1 103 ? -11.435 -5.419 2.847 1.00 95.75 103 GLU A CA 1
ATOM 817 C C . GLU A 1 103 ? -11.544 -6.949 2.808 1.00 95.75 103 GLU A C 1
ATOM 819 O O . GLU A 1 103 ? -10.543 -7.642 2.981 1.00 95.75 103 GLU A O 1
ATOM 824 N N . GLU A 1 104 ? -12.727 -7.485 2.493 1.00 96.31 104 GLU A N 1
ATOM 825 C CA . GLU A 1 104 ? -12.971 -8.929 2.384 1.00 96.31 104 GLU A CA 1
ATOM 826 C C . GLU A 1 104 ? -12.051 -9.578 1.341 1.00 96.31 104 GLU A C 1
ATOM 828 O O . GLU A 1 104 ? -11.545 -10.687 1.540 1.00 96.31 104 GLU A O 1
ATOM 833 N N . LEU A 1 105 ? -11.787 -8.879 0.232 1.00 97.69 105 LEU A N 1
ATOM 834 C CA . LEU A 1 105 ? -10.870 -9.364 -0.793 1.00 97.69 105 LEU A CA 1
ATOM 835 C C . LEU A 1 105 ? -9.423 -9.424 -0.284 1.00 97.69 105 LEU A C 1
ATOM 837 O O . LEU A 1 105 ? -8.747 -10.423 -0.537 1.00 97.69 105 LEU A O 1
ATOM 841 N N . LEU A 1 106 ? -8.947 -8.401 0.431 1.00 97.50 106 LEU A N 1
ATOM 842 C CA . LEU A 1 106 ? -7.617 -8.411 1.053 1.00 97.50 106 LEU A CA 1
ATOM 843 C C . LEU A 1 106 ? -7.496 -9.530 2.096 1.00 97.50 106 LEU A C 1
ATOM 845 O O . LEU A 1 106 ? -6.536 -10.306 2.036 1.00 97.50 106 LEU A O 1
ATOM 849 N N . GLU A 1 107 ? -8.492 -9.670 2.975 1.00 95.62 107 GLU A N 1
ATOM 850 C CA . GLU A 1 107 ? -8.518 -10.702 4.018 1.00 95.62 107 GLU A CA 1
ATOM 851 C C . GLU A 1 107 ? -8.483 -12.103 3.390 1.00 95.62 107 GLU A C 1
ATOM 853 O O . GLU A 1 107 ? -7.660 -12.937 3.774 1.00 95.62 107 GLU A O 1
ATOM 858 N N . SER A 1 108 ? -9.269 -12.342 2.329 1.00 96.94 108 SER A N 1
ATOM 859 C CA . SER A 1 108 ? -9.255 -13.614 1.585 1.00 96.94 108 SER A CA 1
ATOM 860 C C . SER A 1 108 ? -7.899 -13.934 0.937 1.00 96.94 108 SER A C 1
ATOM 862 O O . SER A 1 108 ? -7.569 -15.101 0.721 1.00 96.94 108 SER A O 1
ATOM 864 N N . ARG A 1 109 ? -7.089 -12.903 0.659 1.00 97.31 109 ARG A N 1
ATOM 865 C CA . ARG A 1 109 ? -5.715 -12.999 0.135 1.00 97.31 109 ARG A CA 1
ATOM 866 C C . ARG A 1 109 ? -4.659 -13.024 1.246 1.00 97.31 109 ARG A C 1
ATOM 868 O O . ARG A 1 109 ? -3.456 -13.018 0.976 1.00 97.31 109 ARG A O 1
ATOM 875 N N . GLY A 1 110 ? -5.092 -13.071 2.504 1.00 96.25 110 GLY A N 1
ATOM 876 C CA . GLY A 1 110 ? -4.235 -13.182 3.675 1.00 96.25 110 GLY A CA 1
ATOM 877 C C . GLY A 1 110 ? -3.529 -11.883 4.064 1.00 96.25 110 GLY A C 1
ATOM 878 O O . GLY A 1 110 ? -2.601 -11.925 4.880 1.00 96.25 110 GLY A O 1
ATOM 879 N N . VAL A 1 111 ? -3.954 -10.732 3.546 1.00 97.19 111 VAL A N 1
ATOM 880 C CA . VAL A 1 111 ? -3.326 -9.425 3.793 1.00 97.19 111 VAL A CA 1
ATOM 881 C C . VAL A 1 111 ? -4.326 -8.391 4.308 1.00 97.19 111 VAL A C 1
ATOM 883 O O . VAL A 1 111 ? -5.527 -8.567 4.198 1.00 97.19 111 VAL A O 1
ATOM 886 N N . TYR A 1 112 ? -3.811 -7.304 4.870 1.00 96.44 112 TYR A N 1
ATOM 887 C CA . TYR A 1 112 ? -4.569 -6.135 5.314 1.00 96.44 112 TYR A CA 1
ATOM 888 C C . TYR A 1 112 ? -3.810 -4.864 4.912 1.00 96.44 112 TYR A C 1
ATOM 890 O O . TYR A 1 112 ? -2.578 -4.884 4.876 1.00 96.44 112 TYR A O 1
ATOM 898 N N . MET A 1 113 ? -4.507 -3.765 4.616 1.00 96.75 113 MET A N 1
ATOM 899 C CA . MET A 1 113 ? -3.901 -2.511 4.148 1.00 96.75 113 MET A CA 1
ATOM 900 C C . MET A 1 113 ? -4.337 -1.324 5.017 1.00 96.75 113 MET A C 1
ATOM 902 O O . MET A 1 113 ? -5.487 -0.901 4.964 1.00 96.75 113 MET A O 1
ATOM 906 N N . HIS A 1 114 ? -3.415 -0.748 5.799 1.00 94.75 114 HIS A N 1
ATOM 907 C CA . HIS A 1 114 ? -3.749 0.350 6.727 1.00 94.75 114 HIS A CA 1
ATOM 908 C C . HIS A 1 114 ? -4.195 1.645 6.032 1.00 94.75 114 HIS A C 1
ATOM 910 O O . HIS A 1 114 ? -4.959 2.432 6.590 1.00 94.75 114 HIS A O 1
ATOM 916 N N . ASP A 1 115 ? -3.704 1.887 4.824 1.00 92.75 115 ASP A N 1
ATOM 917 C CA . ASP A 1 115 ? -3.991 3.058 4.000 1.00 92.75 115 ASP A CA 1
ATOM 918 C C . ASP A 1 115 ? -4.914 2.727 2.824 1.00 92.75 115 ASP A C 1
ATOM 920 O O . ASP A 1 115 ? -4.894 3.407 1.799 1.00 92.75 115 ASP A O 1
ATOM 924 N N . MET A 1 116 ? -5.778 1.718 2.990 1.00 93.94 116 MET A N 1
ATOM 925 C CA . MET A 1 116 ? -6.836 1.405 2.026 1.00 93.94 116 MET A CA 1
ATOM 926 C C . MET A 1 116 ? -7.768 2.602 1.788 1.00 93.94 116 MET A C 1
ATOM 928 O O . MET A 1 116 ? -8.301 2.752 0.696 1.00 93.94 116 MET A O 1
ATOM 932 N N . HIS A 1 117 ? -7.913 3.474 2.794 1.00 90.12 117 HIS A N 1
ATOM 933 C CA . HIS A 1 117 ? -8.734 4.683 2.744 1.00 90.12 117 HIS A CA 1
ATOM 934 C C . HIS A 1 117 ? -8.146 5.818 1.869 1.00 90.12 117 HIS A C 1
ATOM 936 O O . HIS A 1 117 ? -8.754 6.878 1.730 1.00 90.12 117 HIS A O 1
ATOM 942 N N . ILE A 1 118 ? -6.937 5.653 1.323 1.00 90.31 118 ILE A N 1
ATOM 943 C CA . ILE A 1 118 ? -6.292 6.675 0.496 1.00 90.31 118 ILE A CA 1
ATOM 944 C C . ILE A 1 118 ? -6.729 6.512 -0.960 1.00 90.31 118 ILE A C 1
ATOM 946 O O . ILE A 1 118 ? -6.555 5.459 -1.574 1.00 90.31 118 ILE A O 1
ATOM 950 N N . LEU A 1 119 ? -7.265 7.592 -1.529 1.00 89.81 119 LEU A N 1
ATOM 951 C CA . LEU A 1 119 ? -7.661 7.638 -2.932 1.00 89.81 119 LEU A CA 1
ATOM 952 C C . LEU A 1 119 ? -6.472 7.305 -3.848 1.00 89.81 119 LEU A C 1
ATOM 954 O O . LEU A 1 119 ? -5.367 7.816 -3.661 1.00 89.81 119 LEU A O 1
ATOM 958 N N . GLY A 1 120 ? -6.709 6.442 -4.836 1.00 90.94 120 GLY A N 1
ATOM 959 C CA . GLY A 1 120 ? -5.688 5.973 -5.775 1.00 90.94 120 GLY A CA 1
ATOM 960 C C . GLY A 1 120 ? -4.947 4.701 -5.347 1.00 90.94 120 GLY A C 1
ATOM 961 O O . GLY A 1 120 ? -4.260 4.113 -6.181 1.00 90.94 120 GLY A O 1
ATOM 962 N N . ASN A 1 121 ? -5.123 4.221 -4.108 1.00 95.44 121 ASN A N 1
ATOM 963 C CA . ASN A 1 121 ? -4.515 2.965 -3.646 1.00 95.44 121 ASN A CA 1
ATOM 964 C C . ASN A 1 121 ? -5.250 1.709 -4.132 1.00 95.44 121 ASN A C 1
ATOM 966 O O . ASN A 1 121 ? -4.669 0.621 -4.169 1.00 95.44 121 ASN A O 1
ATOM 970 N N . ILE A 1 122 ? -6.508 1.854 -4.549 1.00 97.44 122 ILE A N 1
ATOM 971 C CA . ILE A 1 122 ? -7.296 0.778 -5.145 1.00 97.44 122 ILE A CA 1
ATOM 972 C C . ILE A 1 122 ? -7.775 1.229 -6.518 1.00 97.44 122 ILE A C 1
ATOM 974 O O . ILE A 1 122 ? -8.416 2.270 -6.665 1.00 97.44 122 ILE A O 1
ATOM 978 N N . LEU A 1 123 ? -7.459 0.421 -7.525 1.00 96.94 123 LEU A N 1
ATOM 979 C CA . LEU A 1 123 ? -7.842 0.646 -8.910 1.00 96.94 123 LEU A CA 1
ATOM 980 C C . LEU A 1 123 ? -8.816 -0.435 -9.361 1.00 96.94 123 LEU A C 1
ATOM 982 O O . LEU A 1 123 ? -8.643 -1.615 -9.056 1.00 96.94 123 LEU A O 1
ATOM 986 N N . GLN A 1 124 ? -9.817 -0.040 -10.134 1.00 96.50 124 GLN A N 1
ATOM 987 C CA . GLN A 1 124 ? -10.824 -0.930 -10.678 1.00 96.50 124 GLN A CA 1
ATOM 988 C C . GLN A 1 124 ? -10.742 -0.997 -12.205 1.00 96.50 124 GLN A C 1
ATOM 990 O O . GLN A 1 124 ? -10.620 0.015 -12.895 1.00 96.50 124 GLN A O 1
ATOM 995 N N . ILE A 1 125 ? -10.865 -2.211 -12.744 1.00 96.19 125 ILE A N 1
ATOM 996 C CA . ILE A 1 125 ? -11.045 -2.461 -14.176 1.00 96.19 125 ILE A CA 1
ATOM 997 C C . ILE A 1 125 ? -12.409 -3.123 -14.400 1.00 96.19 125 ILE A C 1
ATOM 999 O O . ILE A 1 125 ? -12.776 -4.092 -13.726 1.00 96.19 125 ILE A O 1
ATOM 1003 N N . ASN A 1 126 ? -13.169 -2.595 -15.366 1.00 90.81 126 ASN A N 1
ATOM 1004 C CA . ASN A 1 126 ? -14.452 -3.139 -15.833 1.00 90.81 126 ASN A CA 1
ATOM 1005 C C . ASN A 1 126 ? -15.486 -3.401 -14.719 1.00 90.81 126 ASN A C 1
ATOM 1007 O O . ASN A 1 126 ? -16.263 -4.348 -14.811 1.00 90.81 126 ASN A O 1
ATOM 1011 N N . LYS A 1 127 ? -15.491 -2.595 -13.647 1.00 86.31 127 LYS A N 1
ATOM 1012 C CA . LYS A 1 127 ? -16.390 -2.732 -12.479 1.00 86.31 127 LYS A CA 1
ATOM 1013 C C . LYS A 1 127 ? -16.292 -4.053 -11.695 1.00 86.31 127 LYS A C 1
ATOM 1015 O O . LYS A 1 127 ? -17.062 -4.292 -10.764 1.00 86.31 127 LYS A O 1
ATOM 1020 N N . GLN A 1 128 ? -15.336 -4.915 -12.034 1.00 85.06 128 GLN A N 1
ATOM 1021 C CA . GLN A 1 128 ? -15.261 -6.282 -11.510 1.00 85.06 128 GLN A CA 1
ATOM 1022 C C . GLN A 1 128 ? -13.940 -6.566 -10.807 1.00 85.06 128 GLN A C 1
ATOM 1024 O O . GLN A 1 128 ? -13.948 -7.151 -9.725 1.00 85.06 128 GLN A O 1
ATOM 1029 N N . GLN A 1 129 ? -12.822 -6.137 -11.389 1.00 95.12 129 GLN A N 1
ATOM 1030 C CA . GLN A 1 129 ? -11.503 -6.506 -10.896 1.00 95.12 129 GLN A CA 1
ATOM 1031 C C . GLN A 1 129 ? -10.873 -5.355 -10.122 1.00 95.12 129 GLN A C 1
ATOM 1033 O O . GLN A 1 129 ? -10.741 -4.258 -10.662 1.00 95.12 129 GLN A O 1
ATOM 1038 N N . LEU A 1 130 ? -10.494 -5.627 -8.872 1.00 97.44 130 LEU A N 1
ATOM 1039 C CA . LEU A 1 130 ? -9.770 -4.697 -8.012 1.00 97.44 130 LEU A CA 1
ATOM 1040 C C . LEU A 1 130 ? -8.279 -5.030 -8.011 1.00 97.44 130 LEU A C 1
ATOM 1042 O O . LEU A 1 130 ? -7.891 -6.199 -7.903 1.00 97.44 130 LEU A O 1
ATOM 1046 N N . TYR A 1 131 ? -7.475 -3.981 -8.095 1.00 98.06 131 TYR A N 1
ATOM 1047 C CA . TYR A 1 131 ? -6.030 -4.010 -7.969 1.00 98.06 131 TYR A CA 1
ATOM 1048 C C . TYR A 1 131 ? -5.606 -3.094 -6.832 1.00 98.06 131 TYR A C 1
ATOM 1050 O O . TYR A 1 131 ? -6.067 -1.958 -6.743 1.00 98.06 131 TYR A O 1
ATOM 1058 N N . PHE A 1 132 ? -4.697 -3.585 -6.002 1.00 98.06 132 PHE A N 1
ATOM 1059 C CA . PHE A 1 132 ? -4.139 -2.847 -4.878 1.00 98.06 132 PHE A CA 1
ATOM 1060 C C . PHE A 1 132 ? -2.750 -2.350 -5.263 1.00 98.06 132 PHE A C 1
ATOM 1062 O O . PHE A 1 132 ? -1.904 -3.129 -5.716 1.00 98.06 132 PHE A O 1
ATOM 1069 N N . VAL A 1 133 ? -2.519 -1.053 -5.107 1.00 95.88 133 VAL A N 1
ATOM 1070 C CA . VAL A 1 133 ? -1.234 -0.399 -5.367 1.00 95.88 133 VAL A CA 1
ATOM 1071 C C . VAL A 1 133 ? -0.723 0.262 -4.087 1.00 95.88 133 VAL A C 1
ATOM 1073 O O . VAL A 1 133 ? -1.396 0.252 -3.069 1.00 95.88 133 VAL A O 1
ATOM 1076 N N . ASP A 1 134 ? 0.509 0.767 -4.120 1.00 92.75 134 ASP A N 1
ATOM 1077 C CA . ASP A 1 134 ? 1.187 1.374 -2.964 1.00 92.75 134 ASP A CA 1
ATOM 1078 C C . ASP A 1 134 ? 1.254 0.484 -1.704 1.00 92.75 134 ASP A C 1
ATOM 1080 O O . ASP A 1 134 ? 0.760 0.800 -0.629 1.00 92.75 134 ASP A O 1
ATOM 1084 N N . GLY A 1 135 ? 1.914 -0.671 -1.824 1.00 94.75 135 GLY A N 1
ATOM 1085 C CA . GLY A 1 135 ? 1.925 -1.695 -0.774 1.00 94.75 135 GLY A CA 1
ATOM 1086 C C . GLY A 1 135 ? 2.800 -1.420 0.458 1.00 94.75 135 GLY A C 1
ATOM 1087 O O . GLY A 1 135 ? 3.154 -2.367 1.167 1.00 94.75 135 GLY A O 1
ATOM 1088 N N . ASP A 1 136 ? 3.198 -0.172 0.716 1.00 94.25 136 ASP A N 1
ATOM 1089 C CA . ASP A 1 136 ? 4.103 0.169 1.823 1.00 94.25 136 ASP A CA 1
ATOM 1090 C C . ASP A 1 136 ? 3.479 -0.149 3.190 1.00 94.25 136 ASP A C 1
ATOM 1092 O O . ASP A 1 136 ? 4.192 -0.576 4.109 1.00 94.25 136 ASP A O 1
ATOM 1096 N N . GLN A 1 137 ? 2.156 0.014 3.315 1.00 95.25 137 GLN A N 1
ATOM 1097 C CA . GLN A 1 137 ? 1.398 -0.268 4.538 1.00 95.25 137 GLN A CA 1
ATOM 1098 C C . GLN A 1 137 ? 0.504 -1.512 4.444 1.00 95.25 137 GLN A C 1
ATOM 1100 O O . GLN A 1 137 ? -0.388 -1.699 5.275 1.00 95.25 137 GLN A O 1
ATOM 1105 N N . ILE A 1 138 ? 0.780 -2.401 3.482 1.00 97.31 138 ILE A N 1
ATOM 1106 C CA . ILE A 1 138 ? 0.190 -3.741 3.467 1.00 97.31 138 ILE A CA 1
ATOM 1107 C C . ILE A 1 138 ? 0.934 -4.630 4.468 1.00 97.31 138 ILE A C 1
ATOM 1109 O O . ILE A 1 138 ? 2.169 -4.615 4.574 1.00 97.31 138 ILE A O 1
ATOM 1113 N N . VAL A 1 139 ? 0.164 -5.397 5.227 1.00 96.62 139 VAL A N 1
ATOM 1114 C CA . VAL A 1 139 ? 0.599 -6.297 6.293 1.00 96.62 139 VAL A CA 1
ATOM 1115 C C . VAL A 1 139 ? -0.185 -7.609 6.213 1.00 96.62 139 VAL A C 1
ATOM 1117 O O . VAL A 1 139 ? -1.045 -7.777 5.353 1.00 96.62 139 VAL A O 1
ATOM 1120 N N . LEU A 1 140 ? 0.120 -8.572 7.084 1.00 95.69 140 LEU A N 1
ATOM 1121 C CA . LEU A 1 140 ? -0.695 -9.783 7.185 1.00 95.69 140 LEU A CA 1
ATOM 1122 C C . LEU A 1 140 ? -2.071 -9.451 7.772 1.00 95.69 140 LEU A C 1
ATOM 1124 O O . LEU A 1 140 ? -2.164 -8.662 8.718 1.00 95.69 140 LEU A O 1
ATOM 1128 N N . SER A 1 141 ? -3.092 -10.102 7.224 1.00 94.50 141 SER A N 1
ATOM 1129 C CA . SER A 1 141 ? -4.454 -10.155 7.767 1.00 94.50 141 SER A CA 1
ATOM 1130 C C . SER A 1 141 ? -4.496 -10.696 9.195 1.00 94.50 141 SER A C 1
ATOM 1132 O O . SER A 1 141 ? -3.529 -11.307 9.673 1.00 94.50 141 SER A O 1
ATOM 1134 N N . LYS A 1 142 ? -5.633 -10.512 9.869 1.00 90.94 142 LYS A N 1
ATOM 1135 C CA . LYS A 1 142 ? -5.846 -11.047 11.217 1.00 90.94 142 LYS A CA 1
ATOM 1136 C C . LYS A 1 142 ? -5.717 -12.570 11.226 1.00 90.94 142 LYS A C 1
ATOM 1138 O O . LYS A 1 142 ? -4.987 -13.117 12.057 1.00 90.94 142 LYS A O 1
ATOM 1143 N N . ASP A 1 143 ? -6.347 -13.248 10.273 1.00 88.88 143 ASP A N 1
ATOM 1144 C CA . ASP A 1 143 ? -6.322 -14.710 10.215 1.00 88.88 143 ASP A CA 1
ATOM 1145 C C . ASP A 1 143 ? -4.936 -15.249 9.836 1.00 88.88 143 ASP A C 1
ATOM 1147 O O . ASP A 1 143 ? -4.436 -16.192 10.460 1.00 88.88 143 ASP A O 1
ATOM 1151 N N . ALA A 1 144 ? -4.228 -14.603 8.900 1.00 90.81 144 ALA A N 1
ATOM 1152 C CA . ALA A 1 144 ? -2.867 -15.019 8.548 1.00 90.81 144 ALA A CA 1
ATOM 1153 C C . ALA A 1 144 ? -1.870 -14.849 9.710 1.00 90.81 144 ALA A C 1
ATOM 1155 O O . ALA A 1 144 ? -0.908 -15.620 9.823 1.00 90.81 144 ALA A O 1
ATOM 1156 N N . ARG A 1 145 ? -2.090 -13.879 10.610 1.00 89.19 145 ARG A N 1
ATOM 1157 C CA . ARG A 1 145 ? -1.249 -13.682 11.806 1.00 89.19 145 ARG A CA 1
ATOM 1158 C C . ARG A 1 145 ? -1.343 -14.826 12.806 1.00 89.19 145 ARG A C 1
ATOM 1160 O O . ARG A 1 145 ? -0.365 -15.077 13.510 1.00 89.19 145 ARG A O 1
ATOM 1167 N N . GLN A 1 146 ? -2.458 -15.556 12.844 1.00 85.19 146 GLN A N 1
ATOM 1168 C CA . GLN A 1 146 ? -2.593 -16.732 13.713 1.00 85.19 146 GLN A CA 1
ATOM 1169 C C . GLN A 1 146 ? -1.608 -17.843 13.326 1.00 85.19 146 GLN A C 1
ATOM 1171 O O . GLN A 1 146 ? -1.186 -18.632 14.168 1.00 85.19 146 GLN A O 1
ATOM 1176 N N . GLN A 1 147 ? -1.208 -17.886 12.054 1.00 84.88 147 GLN A N 1
ATOM 1177 C CA . GLN A 1 147 ? -0.301 -18.899 11.517 1.00 84.88 147 GLN A CA 1
ATOM 1178 C C . GLN A 1 147 ? 1.153 -18.419 11.464 1.00 84.88 147 GLN A C 1
ATOM 1180 O O . GLN A 1 147 ? 2.082 -19.230 11.451 1.00 84.88 147 GLN A O 1
ATOM 1185 N N . ARG A 1 148 ? 1.376 -17.099 11.413 1.00 83.06 148 ARG A N 1
ATOM 1186 C CA . ARG A 1 148 ? 2.701 -16.514 11.205 1.00 83.06 148 ARG A CA 1
ATOM 1187 C C . ARG A 1 148 ? 2.888 -15.225 11.993 1.00 83.06 148 ARG A C 1
ATOM 1189 O O . ARG A 1 148 ? 2.135 -14.269 11.858 1.00 83.06 148 ARG A O 1
ATOM 1196 N N . ARG A 1 149 ? 3.998 -15.152 12.731 1.00 84.00 149 ARG A N 1
ATOM 1197 C CA . ARG A 1 149 ? 4.389 -13.938 13.455 1.00 84.00 149 ARG A CA 1
ATOM 1198 C C . ARG A 1 149 ? 4.710 -12.783 12.495 1.00 84.00 149 ARG A C 1
ATOM 1200 O O . ARG A 1 149 ? 5.399 -12.978 11.491 1.00 84.00 149 ARG A O 1
ATOM 1207 N N . ALA A 1 150 ? 4.282 -11.574 12.861 1.00 87.56 150 ALA A N 1
ATOM 1208 C CA . ALA A 1 150 ? 4.637 -10.342 12.164 1.00 87.56 150 ALA A CA 1
ATOM 1209 C C . ALA A 1 150 ? 6.162 -10.123 12.123 1.00 87.56 150 ALA A C 1
ATOM 1211 O O . ALA A 1 150 ? 6.885 -10.415 13.080 1.00 87.56 150 ALA A O 1
ATOM 1212 N N . SER A 1 151 ? 6.660 -9.592 11.003 1.00 90.00 151 SER A N 1
ATOM 1213 C CA . SER A 1 151 ? 8.071 -9.217 10.868 1.00 90.00 151 SER A CA 1
ATOM 1214 C C . SER A 1 151 ? 8.394 -7.959 11.676 1.00 90.00 151 SER A C 1
ATOM 1216 O O . SER A 1 151 ? 7.517 -7.133 11.917 1.00 90.00 151 SER A O 1
ATOM 1218 N N . LEU A 1 152 ? 9.670 -7.753 12.025 1.00 90.88 152 LEU A N 1
ATOM 1219 C CA . LEU A 1 152 ? 10.109 -6.539 12.727 1.00 90.88 152 LEU A CA 1
ATOM 1220 C C . LEU A 1 152 ? 9.693 -5.255 11.989 1.00 90.88 152 LEU A C 1
ATOM 1222 O O . LEU A 1 152 ? 9.227 -4.317 12.617 1.00 90.88 152 LEU A O 1
ATOM 1226 N N . ALA A 1 153 ? 9.811 -5.229 10.658 1.00 92.50 153 ALA A N 1
ATOM 1227 C CA . ALA A 1 153 ? 9.385 -4.083 9.850 1.00 92.50 153 ALA A CA 1
ATOM 1228 C C . ALA A 1 153 ? 7.874 -3.807 9.953 1.00 92.50 153 ALA A C 1
ATOM 1230 O O . ALA A 1 153 ? 7.460 -2.658 9.886 1.00 92.50 153 ALA A O 1
ATOM 1231 N N . THR A 1 154 ? 7.064 -4.858 10.112 1.00 92.94 154 THR A N 1
ATOM 1232 C CA . THR A 1 154 ? 5.608 -4.742 10.288 1.00 92.94 154 THR A CA 1
ATOM 1233 C C . THR A 1 154 ? 5.282 -4.189 11.669 1.00 92.94 154 THR A C 1
ATOM 1235 O O . THR A 1 154 ? 4.567 -3.203 11.758 1.00 92.94 154 THR A O 1
ATOM 1238 N N . VAL A 1 155 ? 5.901 -4.735 12.721 1.00 92.56 155 VAL A N 1
ATOM 1239 C CA . VAL A 1 155 ? 5.740 -4.228 14.095 1.00 92.56 155 VAL A CA 1
ATOM 1240 C C . VAL A 1 155 ? 6.132 -2.750 14.182 1.00 92.56 155 VAL A C 1
ATOM 1242 O O . VAL A 1 155 ? 5.382 -1.944 14.714 1.00 92.56 155 VAL A O 1
ATOM 1245 N N . GLN A 1 156 ? 7.268 -2.370 13.592 1.00 93.81 156 GLN A N 1
ATOM 1246 C CA . GLN A 1 156 ? 7.742 -0.983 13.598 1.00 93.81 156 GLN A CA 1
ATOM 1247 C C . GLN A 1 156 ? 6.824 -0.022 12.831 1.00 93.81 156 GLN A C 1
ATOM 1249 O O . GLN A 1 156 ? 6.674 1.126 13.245 1.00 93.81 156 GLN A O 1
ATOM 1254 N N . LEU A 1 157 ? 6.237 -0.457 11.713 1.00 94.50 157 LEU A N 1
ATOM 1255 C CA . LEU A 1 157 ? 5.228 0.319 10.986 1.00 94.50 157 LEU A CA 1
ATOM 1256 C C . LEU A 1 157 ? 3.980 0.522 11.850 1.00 94.50 157 LEU A C 1
ATOM 1258 O O . LEU A 1 157 ? 3.493 1.638 12.005 1.00 94.50 157 LEU A O 1
ATOM 1262 N N . GLU A 1 158 ? 3.482 -0.565 12.422 1.00 94.38 158 GLU A N 1
ATOM 1263 C CA . GLU A 1 158 ? 2.264 -0.596 13.223 1.00 94.38 158 GLU A CA 1
ATOM 1264 C C . GLU A 1 158 ? 2.395 0.263 14.489 1.00 94.38 158 GLU A C 1
ATOM 1266 O O . GLU A 1 158 ? 1.504 1.055 14.793 1.00 94.38 158 GLU A O 1
ATOM 1271 N N . GLU A 1 159 ? 3.542 0.218 15.169 1.00 94.00 159 GLU A N 1
ATOM 1272 C CA . GLU A 1 159 ? 3.863 1.119 16.284 1.00 94.00 159 GLU A CA 1
ATOM 1273 C C . GLU A 1 159 ? 3.792 2.598 15.876 1.00 94.00 159 GLU A C 1
ATOM 1275 O O . GLU A 1 159 ? 3.233 3.414 16.611 1.00 94.00 159 GLU A O 1
ATOM 1280 N N . GLN A 1 160 ? 4.314 2.955 14.697 1.00 93.94 160 GLN A N 1
ATOM 1281 C CA . GLN A 1 160 ? 4.260 4.330 14.187 1.00 93.94 160 GLN A CA 1
ATOM 1282 C C . GLN A 1 160 ? 2.830 4.768 13.857 1.00 93.94 160 GLN A C 1
ATOM 1284 O O . GLN A 1 160 ? 2.437 5.890 14.186 1.00 93.94 160 GLN A O 1
ATOM 1289 N N . ILE A 1 161 ? 2.041 3.886 13.238 1.00 94.31 161 ILE A N 1
ATOM 1290 C CA . ILE A 1 161 ? 0.631 4.141 12.925 1.00 94.31 161 ILE A CA 1
ATOM 1291 C C . ILE A 1 161 ? -0.161 4.368 14.218 1.00 94.31 161 ILE A C 1
ATOM 1293 O O . ILE A 1 161 ? -0.829 5.397 14.347 1.00 94.31 161 ILE A O 1
ATOM 1297 N N . LYS A 1 162 ? -0.025 3.472 15.206 1.00 95.25 162 LYS A N 1
ATOM 1298 C CA . LYS A 1 162 ? -0.714 3.600 16.497 1.00 95.25 162 LYS A CA 1
ATOM 1299 C C . LYS A 1 162 ? -0.286 4.858 17.248 1.00 95.25 162 LYS A C 1
ATOM 1301 O O . LYS A 1 162 ? -1.137 5.571 17.775 1.00 95.25 162 LYS A O 1
ATOM 1306 N N . ALA A 1 163 ? 1.011 5.172 17.268 1.00 95.88 163 ALA A N 1
ATOM 1307 C CA . ALA A 1 163 ? 1.512 6.394 17.894 1.00 95.88 163 ALA A CA 1
ATOM 1308 C C . ALA A 1 163 ? 0.881 7.650 17.272 1.00 95.88 163 ALA A C 1
ATOM 1310 O O . ALA A 1 163 ? 0.476 8.556 18.000 1.00 95.88 163 ALA A O 1
ATOM 1311 N N . ARG A 1 164 ? 0.731 7.688 15.941 1.00 95.00 164 ARG A N 1
ATOM 1312 C CA . ARG A 1 164 ? 0.052 8.789 15.244 1.00 95.00 164 ARG A CA 1
ATOM 1313 C C . ARG A 1 164 ? -1.422 8.895 15.638 1.00 95.00 164 ARG A C 1
ATOM 1315 O O . ARG A 1 164 ? -1.874 10.000 15.925 1.00 95.00 164 ARG A O 1
ATOM 1322 N N . TYR A 1 165 ? -2.153 7.781 15.699 1.00 95.75 165 TYR A N 1
ATOM 1323 C CA . TYR A 1 165 ? -3.551 7.792 16.148 1.00 95.75 165 TYR A CA 1
ATOM 1324 C C . TYR A 1 165 ? -3.688 8.303 17.584 1.00 95.75 165 TYR A C 1
ATOM 1326 O O . TYR A 1 165 ? -4.532 9.153 17.845 1.00 95.75 165 TYR A O 1
ATOM 1334 N N . LEU A 1 166 ? -2.811 7.877 18.498 1.00 97.25 166 LEU A N 1
ATOM 1335 C CA . LEU A 1 166 ? -2.808 8.346 19.888 1.00 97.25 166 LEU A CA 1
ATOM 1336 C C . LEU A 1 166 ? -2.515 9.848 20.007 1.00 97.25 166 LEU A C 1
ATOM 1338 O O . LEU A 1 166 ? -3.148 10.542 20.802 1.00 97.25 166 LEU A O 1
ATOM 1342 N N . VAL A 1 167 ? -1.570 10.366 19.217 1.00 97.50 167 VAL A N 1
ATOM 1343 C CA . VAL A 1 167 ? -1.277 11.807 19.177 1.00 97.50 167 VAL A CA 1
ATOM 1344 C C . VAL A 1 167 ? -2.483 12.588 18.661 1.00 97.50 167 VAL A C 1
ATOM 1346 O O . VAL A 1 167 ? -2.858 13.587 19.276 1.00 97.50 167 VAL A O 1
ATOM 1349 N N . ASN A 1 168 ? -3.108 12.135 17.573 1.00 97.19 168 ASN A N 1
ATOM 1350 C CA . ASN A 1 168 ? -4.263 12.817 16.999 1.00 97.19 168 ASN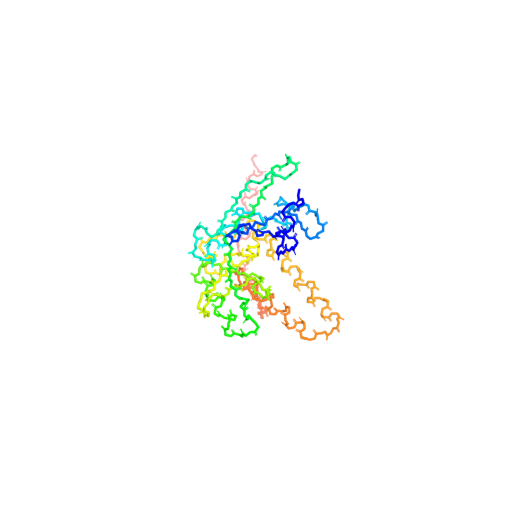 A CA 1
ATOM 1351 C C . ASN A 1 168 ? -5.477 12.770 17.938 1.00 97.19 168 ASN A C 1
ATOM 1353 O O . ASN A 1 168 ? -6.104 13.804 18.154 1.00 97.19 168 ASN A O 1
ATOM 1357 N N . LEU A 1 169 ? -5.730 11.629 18.589 1.00 97.88 169 LEU A N 1
ATOM 1358 C CA . LEU A 1 169 ? -6.743 11.503 19.637 1.00 97.88 169 LEU A CA 1
ATOM 1359 C C . LEU A 1 169 ? -6.505 12.523 20.756 1.00 97.88 169 LEU A C 1
ATOM 1361 O O . LEU A 1 169 ? -7.416 13.252 21.138 1.00 97.88 169 LEU A O 1
ATOM 1365 N N . LYS A 1 170 ? -5.263 12.653 21.242 1.00 97.69 170 LYS A N 1
ATOM 1366 C CA . LYS A 1 170 ? -4.943 13.624 22.298 1.00 97.69 170 LYS A CA 1
ATOM 1367 C C . LYS A 1 170 ? -5.176 15.069 21.854 1.00 97.69 170 LYS A C 1
ATOM 1369 O O . LYS A 1 170 ? -5.607 15.905 22.654 1.00 97.69 170 LYS A O 1
ATOM 1374 N N . GLN A 1 171 ? -4.883 15.382 20.594 1.00 97.38 171 GLN A N 1
ATOM 1375 C CA . GLN A 1 171 ? -5.154 16.701 20.025 1.00 97.38 171 GLN A CA 1
ATOM 1376 C C . GLN A 1 171 ? -6.658 16.967 19.907 1.00 97.38 171 GLN A C 1
ATOM 1378 O O . GLN A 1 171 ? -7.088 18.067 20.252 1.00 97.38 171 GLN A O 1
ATOM 1383 N N . ALA A 1 172 ? -7.443 15.977 19.481 1.00 97.31 172 ALA A N 1
ATOM 1384 C CA . ALA A 1 172 ? -8.899 16.058 19.392 1.00 97.31 172 ALA A CA 1
ATOM 1385 C C . ALA A 1 172 ? -9.542 16.258 20.775 1.00 97.31 172 ALA A C 1
ATOM 1387 O O . ALA A 1 172 ? -10.303 17.205 20.964 1.00 97.31 172 ALA A O 1
ATOM 1388 N N . GLU A 1 173 ? -9.123 15.482 21.783 1.00 97.25 173 GLU A N 1
ATOM 1389 C CA . GLU A 1 173 ? -9.520 15.670 23.189 1.00 97.25 173 GLU A CA 1
ATOM 1390 C C . GLU A 1 173 ? -9.228 17.087 23.690 1.00 97.25 173 GLU A C 1
ATOM 1392 O O . GLU A 1 173 ? -10.049 17.703 24.364 1.00 97.25 173 GLU A O 1
ATOM 1397 N N . THR A 1 174 ? -8.050 17.620 23.352 1.00 97.12 174 THR A N 1
ATOM 1398 C CA . THR A 1 174 ? -7.638 18.969 23.770 1.00 97.12 174 THR A CA 1
ATOM 1399 C C . THR A 1 174 ? -8.494 20.054 23.110 1.00 97.12 174 THR A C 1
ATOM 1401 O O . THR A 1 174 ? -8.727 21.101 23.712 1.00 97.12 174 THR A O 1
ATOM 1404 N N . LYS A 1 175 ? -8.963 19.817 21.880 1.00 96.88 175 LYS A N 1
ATOM 1405 C CA . LYS A 1 175 ? -9.844 20.728 21.135 1.00 96.88 175 LYS A CA 1
ATOM 1406 C C . LYS A 1 175 ? -11.327 20.550 21.480 1.00 96.88 175 LYS A C 1
ATOM 1408 O O . LYS A 1 175 ? -12.110 21.439 21.163 1.00 96.88 175 LYS A O 1
ATOM 1413 N N . GLY A 1 176 ? -11.701 19.442 22.124 1.00 96.25 176 GLY A N 1
ATOM 1414 C CA . GLY A 1 176 ? -13.098 19.067 22.350 1.00 96.25 176 GLY A CA 1
ATOM 1415 C C . GLY A 1 176 ? -13.821 18.633 21.071 1.00 96.25 176 GLY A C 1
ATOM 1416 O O . GLY A 1 176 ? -15.028 18.835 20.967 1.00 96.25 176 GLY A O 1
ATOM 1417 N N . ASP A 1 177 ? -13.088 18.088 20.098 1.00 97.50 177 ASP A N 1
ATOM 1418 C CA . ASP A 1 177 ? -13.632 17.647 18.810 1.00 97.50 177 ASP A CA 1
ATOM 1419 C C . ASP A 1 177 ? -14.188 16.221 18.928 1.00 97.50 177 ASP A C 1
ATOM 1421 O O . ASP A 1 177 ? -13.436 15.248 18.932 1.00 97.50 177 ASP A O 1
ATOM 1425 N N . VAL A 1 178 ? -15.505 16.106 19.114 1.00 96.88 178 VAL A N 1
ATOM 1426 C CA . VAL A 1 178 ? -16.168 14.823 19.400 1.00 96.88 178 VAL A CA 1
ATOM 1427 C C . VAL A 1 178 ? -16.058 13.852 18.223 1.00 96.88 178 VAL A C 1
ATOM 1429 O O . VAL A 1 178 ? -15.810 12.671 18.453 1.00 96.88 178 VAL A O 1
ATOM 1432 N N . GLU A 1 179 ? -16.174 14.340 16.985 1.00 95.69 179 GLU A N 1
ATOM 1433 C CA . GLU A 1 179 ? -16.105 13.499 15.782 1.00 95.69 179 GLU A CA 1
ATOM 1434 C C . GLU A 1 179 ? -14.706 12.891 15.622 1.00 95.69 179 GLU A C 1
ATOM 1436 O O . GLU A 1 179 ? -14.567 11.675 15.470 1.00 95.69 179 GLU A O 1
ATOM 1441 N N . ASP A 1 180 ? -13.657 13.709 15.756 1.00 96.31 180 ASP A N 1
ATOM 1442 C CA . ASP A 1 180 ? -12.276 13.223 15.690 1.00 96.31 180 ASP A CA 1
ATOM 1443 C C . ASP A 1 180 ? -11.956 12.255 16.844 1.00 96.31 180 ASP A C 1
ATOM 1445 O O . ASP A 1 180 ? -11.234 11.273 16.649 1.00 96.31 180 ASP A O 1
ATOM 1449 N N . ILE A 1 181 ? -12.477 12.502 18.053 1.00 97.19 181 ILE A N 1
ATOM 1450 C CA . ILE A 1 181 ? -12.286 11.598 19.198 1.00 97.19 181 ILE A CA 1
ATOM 1451 C C . ILE A 1 181 ? -12.857 10.213 18.883 1.00 97.19 181 ILE A C 1
ATOM 1453 O O . ILE A 1 181 ? -12.141 9.220 19.035 1.00 97.19 181 ILE A O 1
ATOM 1457 N N . GLU A 1 182 ? -14.113 10.143 18.437 1.00 96.56 182 GLU A N 1
ATOM 1458 C CA . GLU A 1 182 ? -14.775 8.878 18.097 1.00 96.56 182 GLU A CA 1
ATOM 1459 C C . GLU A 1 182 ? -14.047 8.164 16.953 1.00 96.56 182 GLU A C 1
ATOM 1461 O O . GLU A 1 182 ? -13.766 6.965 17.041 1.00 96.56 182 GLU A O 1
ATOM 1466 N N . TYR A 1 183 ? -13.642 8.914 15.926 1.00 94.12 183 TYR A N 1
ATOM 1467 C CA . TYR A 1 183 ? -12.894 8.387 14.791 1.00 94.12 183 TYR A CA 1
ATOM 1468 C C . TYR A 1 183 ? -11.552 7.761 15.204 1.00 94.12 183 TYR A C 1
ATOM 1470 O O . TYR A 1 183 ? -11.287 6.594 14.903 1.00 94.12 183 TYR A O 1
ATOM 1478 N N . TYR A 1 184 ? -10.697 8.490 15.934 1.00 96.06 184 TYR A N 1
ATOM 1479 C CA . TYR A 1 184 ? -9.392 7.955 16.338 1.00 96.06 184 TYR A CA 1
ATOM 1480 C C . TYR A 1 184 ? -9.506 6.830 17.372 1.00 96.06 184 TYR A C 1
ATOM 1482 O O . TYR A 1 184 ? -8.665 5.929 17.370 1.00 96.06 184 TYR A O 1
ATOM 1490 N N . GLN A 1 185 ? -10.536 6.837 18.225 1.00 96.19 185 GLN A N 1
ATOM 1491 C CA . GLN A 1 185 ? -10.830 5.705 19.107 1.00 96.19 185 GLN A CA 1
ATOM 1492 C C . GLN A 1 185 ? -11.199 4.451 18.309 1.00 96.19 185 GLN A C 1
ATOM 1494 O O . GLN A 1 185 ? -10.664 3.382 18.607 1.00 96.19 185 GLN A O 1
ATOM 1499 N N . SER A 1 186 ? -12.042 4.576 17.277 1.00 93.75 186 SER A N 1
ATOM 1500 C CA . SER A 1 186 ? -12.376 3.457 16.386 1.00 93.75 186 SER A CA 1
ATOM 1501 C C . SER A 1 186 ? -11.124 2.883 15.728 1.00 93.75 186 SER A C 1
ATOM 1503 O O . SER A 1 186 ? -10.854 1.694 15.866 1.00 93.75 186 SER A O 1
ATOM 1505 N N . LEU A 1 187 ? -10.283 3.736 15.130 1.00 92.88 187 LEU A N 1
ATOM 1506 C CA . LEU A 1 187 ? -9.043 3.297 14.478 1.00 92.88 187 LEU A CA 1
ATOM 1507 C C . LEU A 1 187 ? -8.087 2.557 15.423 1.00 92.88 187 LEU A C 1
ATOM 1509 O O . LEU A 1 187 ? -7.406 1.620 15.006 1.00 92.88 187 LEU A O 1
ATOM 1513 N N . ILE A 1 188 ? -8.003 2.974 16.690 1.00 94.81 188 ILE A N 1
ATOM 1514 C CA . ILE A 1 188 ? -7.178 2.292 17.697 1.00 94.81 188 ILE A CA 1
ATOM 1515 C C . ILE A 1 188 ? -7.772 0.927 18.057 1.00 94.81 188 ILE A C 1
ATOM 1517 O O . ILE A 1 188 ? -7.018 -0.038 18.176 1.00 94.81 188 ILE A O 1
ATOM 1521 N N . ASN A 1 189 ? -9.095 0.832 18.201 1.00 93.25 189 ASN A N 1
ATOM 1522 C CA . ASN A 1 189 ? -9.772 -0.432 18.491 1.00 93.25 189 ASN A CA 1
ATOM 1523 C C . ASN A 1 189 ? -9.608 -1.433 17.340 1.00 93.25 189 ASN A C 1
ATOM 1525 O O . ASN A 1 189 ? -9.256 -2.588 17.587 1.00 93.25 189 ASN A O 1
ATOM 1529 N N . ASP A 1 190 ? -9.793 -0.985 16.097 1.00 89.50 190 ASP A N 1
ATOM 1530 C CA . ASP A 1 190 ? -9.620 -1.815 14.900 1.00 89.50 190 ASP A CA 1
ATOM 1531 C C . ASP A 1 190 ? -8.169 -2.281 14.766 1.00 89.50 190 ASP A C 1
ATOM 1533 O O . ASP A 1 190 ? -7.891 -3.455 14.505 1.00 89.50 190 ASP A O 1
ATOM 1537 N N . PHE A 1 191 ? -7.220 -1.380 15.037 1.00 92.19 191 PHE A N 1
ATOM 1538 C CA . PHE A 1 191 ? -5.804 -1.714 15.080 1.00 92.19 191 PHE A CA 1
ATOM 1539 C C . PHE A 1 191 ? -5.503 -2.786 16.136 1.00 92.19 191 PHE A C 1
ATOM 1541 O O . PHE A 1 191 ? -4.833 -3.770 15.825 1.00 92.19 191 PHE A O 1
ATOM 1548 N N . ASP A 1 192 ? -6.004 -2.628 17.364 1.00 91.56 192 ASP A N 1
ATOM 1549 C CA . ASP A 1 192 ? -5.787 -3.587 18.453 1.00 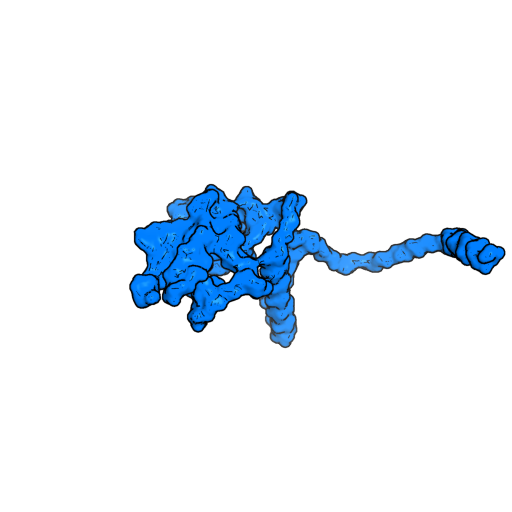91.56 192 ASP A CA 1
ATOM 1550 C C . ASP A 1 192 ? -6.423 -4.952 18.144 1.00 91.56 192 ASP A C 1
ATOM 1552 O O . ASP A 1 192 ? -5.798 -5.996 18.369 1.00 91.56 192 ASP A O 1
ATOM 1556 N N . ALA A 1 193 ? -7.596 -4.955 17.504 1.00 89.19 193 ALA A N 1
ATOM 1557 C CA . ALA A 1 193 ? -8.252 -6.160 17.011 1.00 89.19 193 ALA A CA 1
ATOM 1558 C C . ALA A 1 193 ? -7.453 -6.871 15.901 1.00 89.19 193 ALA A C 1
ATOM 1560 O O . ALA A 1 193 ? -7.387 -8.106 15.903 1.00 89.19 193 ALA A O 1
ATOM 1561 N N . LEU A 1 194 ? -6.828 -6.120 14.985 1.00 88.56 194 LEU A N 1
ATOM 1562 C CA . LEU A 1 194 ? -5.968 -6.655 13.922 1.00 88.56 194 LEU A CA 1
ATOM 1563 C C . LEU A 1 194 ? -4.717 -7.336 14.492 1.00 88.56 194 LEU A C 1
ATOM 1565 O O . LEU A 1 194 ? -4.352 -8.432 14.061 1.00 88.56 194 LEU A O 1
ATOM 1569 N N . ILE A 1 195 ? -4.043 -6.699 15.455 1.00 88.06 195 ILE A N 1
ATOM 1570 C CA . ILE A 1 195 ? -2.800 -7.234 16.036 1.00 88.06 195 ILE A CA 1
ATOM 1571 C C . ILE A 1 195 ? -3.044 -8.299 17.116 1.00 88.06 195 ILE A C 1
ATOM 1573 O O . ILE A 1 195 ? -2.090 -8.936 17.566 1.00 88.06 195 ILE A O 1
ATOM 1577 N N . GLY A 1 196 ? -4.301 -8.515 17.517 1.00 77.88 196 GLY A N 1
ATOM 1578 C CA . GLY A 1 196 ? -4.680 -9.481 18.548 1.00 77.88 196 GLY A CA 1
ATOM 1579 C C . GLY A 1 196 ? -4.373 -9.012 19.973 1.00 77.88 196 GLY A C 1
ATOM 1580 O O . GLY A 1 196 ? -4.203 -9.839 20.869 1.00 77.88 196 GLY A O 1
ATOM 1581 N N . VAL A 1 197 ? -4.286 -7.698 20.197 1.00 59.91 197 VAL A N 1
ATOM 1582 C CA . VAL A 1 197 ? -4.299 -7.126 21.545 1.00 59.91 197 VAL A CA 1
ATOM 1583 C C . VAL A 1 197 ? -5.762 -7.064 21.960 1.00 59.91 197 VAL A C 1
ATOM 1585 O O . VAL A 1 197 ? -6.494 -6.167 21.557 1.00 59.91 197 VAL A O 1
ATOM 1588 N N . GLU A 1 198 ? -6.222 -8.044 22.736 1.00 46.97 198 GLU A N 1
ATOM 1589 C CA . GLU A 1 198 ? -7.538 -7.933 23.365 1.00 46.97 198 GLU A CA 1
ATOM 1590 C C . GLU A 1 198 ? -7.579 -6.641 24.191 1.00 46.97 198 GLU A C 1
ATOM 1592 O O . GLU A 1 198 ? -6.766 -6.444 25.103 1.00 46.97 198 GLU A O 1
ATOM 1597 N N . VAL A 1 199 ? -8.533 -5.760 23.872 1.00 38.72 199 VAL A N 1
ATOM 1598 C CA . VAL A 1 199 ? -8.895 -4.633 24.728 1.00 38.72 199 VAL A CA 1
ATOM 1599 C C . VAL A 1 199 ? -9.302 -5.236 26.065 1.00 38.72 199 VAL A C 1
ATOM 1601 O O . VAL A 1 199 ? -10.391 -5.791 26.208 1.00 38.72 199 VAL A O 1
ATOM 1604 N N . GLN A 1 200 ? -8.425 -5.147 27.065 1.00 29.61 200 GLN A N 1
ATOM 1605 C CA . GLN A 1 200 ? -8.855 -5.320 28.442 1.00 29.61 200 GLN A CA 1
ATOM 1606 C C . GLN A 1 200 ? -9.797 -4.156 28.738 1.00 29.61 200 GLN A C 1
ATOM 1608 O O . GLN A 1 200 ? -9.373 -3.092 29.184 1.00 29.61 200 GLN A O 1
ATOM 1613 N N . THR A 1 201 ? -11.094 -4.353 28.497 1.00 29.23 201 THR A N 1
ATOM 1614 C CA . THR A 1 201 ? -12.122 -3.616 29.228 1.00 29.23 201 THR A CA 1
ATOM 1615 C C . THR A 1 201 ? -11.730 -3.687 30.702 1.00 29.23 201 THR A C 1
ATOM 1617 O O . THR A 1 201 ? -11.462 -4.802 31.169 1.00 29.23 201 THR A O 1
ATOM 1620 N N . PRO A 1 202 ? -11.649 -2.566 31.442 1.00 36.16 202 PRO A N 1
ATOM 1621 C CA . PRO A 1 202 ? -11.409 -2.614 32.876 1.00 36.16 202 PRO A CA 1
ATOM 1622 C C . PRO A 1 202 ? -12.634 -3.255 33.540 1.00 36.16 202 PRO A C 1
ATOM 1624 O O . PRO A 1 202 ? -13.571 -2.591 33.973 1.00 36.16 202 PRO A O 1
ATOM 1627 N N . GLY A 1 203 ? -12.652 -4.584 33.543 1.00 30.69 203 GLY A N 1
ATOM 1628 C CA . GLY A 1 203 ? -13.625 -5.403 34.234 1.00 30.69 203 GLY A CA 1
ATOM 1629 C C . GLY A 1 203 ? -13.336 -5.349 35.725 1.00 30.69 203 GLY A C 1
ATOM 1630 O O . GLY A 1 203 ? -12.188 -5.511 36.141 1.00 30.69 203 GLY A O 1
ATOM 1631 N N . LEU A 1 204 ? -14.400 -5.085 36.487 1.00 38.38 204 LEU A N 1
ATOM 1632 C CA . LEU A 1 204 ? -14.494 -5.094 37.946 1.00 38.38 204 LEU A CA 1
ATOM 1633 C C . LEU A 1 204 ? -13.419 -5.946 38.639 1.00 38.38 204 LEU A C 1
ATOM 1635 O O . LEU A 1 204 ? -13.311 -7.141 38.377 1.00 38.38 204 LEU A O 1
ATOM 1639 N N . GLU A 1 205 ? -12.699 -5.308 39.566 1.00 41.59 205 GLU A N 1
ATOM 1640 C CA . GLU A 1 205 ? -11.943 -5.901 40.675 1.00 41.59 205 GLU A CA 1
ATOM 1641 C C . GLU A 1 205 ? -11.539 -7.374 40.490 1.00 41.59 205 GLU A C 1
ATOM 1643 O O . GLU A 1 205 ? -12.231 -8.297 40.930 1.00 41.59 205 GLU A O 1
ATOM 1648 N N . ARG A 1 206 ? -10.333 -7.609 39.955 1.00 36.78 206 ARG A N 1
ATOM 1649 C CA . ARG A 1 206 ? -9.608 -8.848 40.262 1.00 36.78 206 ARG A CA 1
ATOM 1650 C C . ARG A 1 206 ? -9.354 -8.880 41.769 1.00 36.78 206 ARG A C 1
ATOM 1652 O O . ARG A 1 206 ? -8.344 -8.374 42.253 1.00 36.78 206 ARG A O 1
ATOM 1659 N N . ARG A 1 207 ? -10.272 -9.486 42.522 1.00 37.53 207 ARG A N 1
ATOM 1660 C CA . ARG A 1 207 ? -9.994 -9.961 43.876 1.00 37.53 207 ARG A CA 1
ATOM 1661 C C . ARG A 1 207 ? -8.888 -11.000 43.761 1.00 37.53 207 ARG A C 1
ATOM 1663 O O . ARG A 1 207 ? -9.107 -12.113 43.292 1.00 37.53 207 ARG A O 1
ATOM 1670 N N . PHE A 1 208 ? -7.684 -10.604 44.150 1.00 35.41 208 PHE A N 1
ATOM 1671 C CA . PHE A 1 208 ? -6.589 -11.529 44.374 1.00 35.41 208 PHE A CA 1
ATOM 1672 C C . PHE A 1 208 ? -7.018 -12.501 45.477 1.00 35.41 208 PHE A C 1
ATOM 1674 O O . PHE A 1 208 ? -7.119 -12.119 46.641 1.00 35.41 208 PHE A O 1
ATOM 1681 N N . ASN A 1 209 ? -7.274 -13.759 45.117 1.00 39.75 209 ASN A N 1
ATOM 1682 C CA . ASN A 1 209 ? -7.305 -14.837 46.096 1.00 39.75 209 ASN A CA 1
ATOM 1683 C C . ASN A 1 209 ? -5.862 -15.082 46.541 1.00 39.75 209 ASN A C 1
ATOM 1685 O O . ASN A 1 209 ? -5.098 -15.781 45.880 1.00 39.75 209 ASN A O 1
ATOM 1689 N N . ILE A 1 210 ? -5.486 -14.447 47.648 1.00 38.47 210 ILE A N 1
ATOM 1690 C CA . ILE A 1 210 ? -4.272 -14.769 48.391 1.00 38.47 210 ILE A CA 1
ATOM 1691 C C . ILE A 1 210 ? -4.491 -16.162 48.993 1.00 38.47 210 ILE A C 1
ATOM 1693 O O . ILE A 1 210 ? -5.373 -16.343 49.832 1.00 38.47 210 ILE A O 1
ATOM 1697 N N . ALA A 1 211 ? -3.724 -17.154 48.537 1.00 39.62 211 ALA A N 1
ATOM 1698 C CA . ALA A 1 211 ? -3.670 -18.458 49.190 1.00 39.62 211 ALA A CA 1
ATOM 1699 C C . ALA A 1 211 ? -3.041 -18.313 50.595 1.00 39.62 211 ALA A C 1
ATOM 1701 O O . ALA A 1 211 ? -2.145 -17.478 50.765 1.00 39.62 211 ALA A O 1
ATOM 1702 N N . PRO A 1 212 ? -3.477 -19.084 51.611 1.00 44.72 212 PRO A N 1
ATOM 1703 C CA . PRO A 1 212 ? -2.926 -18.982 52.959 1.00 44.72 212 PRO A CA 1
ATOM 1704 C C . PRO A 1 212 ? -1.446 -19.402 52.994 1.00 44.72 212 PRO A C 1
ATOM 1706 O O . PRO A 1 212 ? -1.024 -20.248 52.202 1.00 44.72 212 PRO A O 1
ATOM 1709 N N . PRO A 1 213 ? -0.639 -18.844 53.911 1.00 43.09 213 PRO A N 1
ATOM 1710 C CA . PRO A 1 213 ? 0.801 -19.047 53.923 1.00 43.09 213 PRO A CA 1
ATOM 1711 C C . PRO A 1 213 ? 1.166 -20.355 54.639 1.00 43.09 213 PRO A C 1
ATOM 1713 O O . PRO A 1 213 ? 1.391 -20.346 55.844 1.00 43.09 213 PRO A O 1
ATOM 1716 N N . GLU A 1 214 ? 1.284 -21.469 53.913 1.00 48.41 214 GLU A N 1
ATOM 1717 C CA . GLU A 1 214 ? 1.873 -22.702 54.479 1.00 48.41 214 GLU A CA 1
ATOM 1718 C C . GLU A 1 214 ? 3.138 -23.213 53.768 1.00 48.41 214 GLU A C 1
ATOM 1720 O O . GLU A 1 214 ? 3.863 -24.022 54.340 1.00 48.41 214 GLU A O 1
ATOM 1725 N N . GLU A 1 215 ? 3.536 -22.671 52.613 1.00 44.16 215 GLU A N 1
ATOM 1726 C CA . GLU A 1 215 ? 4.733 -23.172 51.901 1.00 44.16 215 GLU A CA 1
ATOM 1727 C C . GLU A 1 215 ? 6.017 -22.344 52.090 1.00 44.16 215 GLU A C 1
ATOM 1729 O O . GLU A 1 215 ? 7.101 -22.767 51.690 1.00 44.16 215 GLU A O 1
ATOM 1734 N N . VAL A 1 216 ? 5.964 -21.208 52.795 1.00 43.62 216 VAL A N 1
ATOM 1735 C CA . VAL A 1 216 ? 7.164 -20.377 53.054 1.00 43.62 216 VAL A CA 1
ATOM 1736 C C . VAL A 1 216 ? 8.012 -20.917 54.225 1.00 43.62 216 VAL A C 1
ATOM 1738 O O . VAL A 1 216 ? 9.189 -20.582 54.361 1.00 43.62 216 VAL A O 1
ATOM 1741 N N . ALA A 1 217 ? 7.468 -21.821 55.049 1.00 43.19 217 ALA A N 1
ATOM 1742 C CA . ALA A 1 217 ? 8.180 -22.398 56.195 1.00 43.19 217 ALA A CA 1
ATOM 1743 C C . ALA A 1 217 ? 9.196 -23.499 55.817 1.00 43.19 217 ALA A C 1
ATOM 1745 O O . ALA A 1 217 ? 10.142 -23.745 56.569 1.00 43.19 217 ALA A O 1
ATOM 1746 N N . LEU A 1 218 ? 9.043 -24.145 54.655 1.00 46.16 218 LEU A N 1
ATOM 1747 C CA . LEU A 1 218 ? 9.913 -25.248 54.222 1.00 46.16 218 LEU A CA 1
ATOM 1748 C C . LEU A 1 218 ? 11.192 -24.767 53.521 1.00 46.16 218 LEU A C 1
ATOM 1750 O O . LEU A 1 218 ? 12.253 -25.362 53.710 1.00 46.16 218 LEU A O 1
ATOM 1754 N N . VAL A 1 219 ? 11.142 -23.639 52.807 1.00 44.94 219 VAL A N 1
ATOM 1755 C CA . VAL A 1 219 ? 12.309 -23.092 52.085 1.00 44.94 219 VAL A CA 1
ATOM 1756 C C . VAL A 1 219 ? 13.329 -22.456 53.044 1.00 44.94 219 VAL A C 1
ATOM 1758 O O . VAL A 1 219 ? 14.537 -22.567 52.841 1.00 44.94 219 VAL A O 1
ATOM 1761 N N . ALA A 1 220 ? 12.874 -21.879 54.162 1.00 45.00 220 ALA A N 1
ATOM 1762 C CA . ALA A 1 220 ? 13.756 -21.289 55.174 1.00 45.00 220 ALA A CA 1
ATOM 1763 C C . ALA A 1 220 ? 14.499 -22.325 56.047 1.00 45.00 220 ALA A C 1
ATOM 1765 O O . ALA A 1 220 ? 15.455 -21.967 56.740 1.00 45.00 220 ALA A O 1
ATOM 1766 N N . LYS A 1 221 ? 14.081 -23.600 56.028 1.00 46.00 221 LYS A N 1
ATOM 1767 C CA . LYS A 1 221 ? 14.712 -24.671 56.816 1.00 46.00 221 LYS A CA 1
ATOM 1768 C C . LYS A 1 221 ? 15.846 -25.373 56.061 1.00 46.00 221 LYS A C 1
ATOM 1770 O O . LYS A 1 221 ? 16.808 -25.784 56.693 1.00 46.00 221 LYS A O 1
ATOM 1775 N N . VAL A 1 222 ? 15.786 -25.422 54.728 1.00 48.31 222 VAL A N 1
ATOM 1776 C CA . VAL A 1 222 ? 16.837 -26.036 53.891 1.00 48.31 222 VAL A CA 1
ATOM 1777 C C . VAL A 1 222 ? 18.079 -25.137 53.784 1.00 48.31 222 VAL A C 1
ATOM 1779 O O . VAL A 1 222 ? 19.200 -25.628 53.835 1.00 48.31 222 VAL A O 1
ATOM 1782 N N . LEU A 1 223 ? 17.910 -23.809 53.769 1.00 46.56 223 LEU A N 1
ATOM 1783 C CA . LEU A 1 223 ? 19.028 -22.856 53.659 1.00 46.56 223 LEU A CA 1
ATOM 1784 C C . LEU A 1 223 ? 19.837 -22.645 54.956 1.00 46.56 223 LEU A C 1
ATOM 1786 O O . LEU A 1 223 ? 20.908 -22.043 54.915 1.00 46.56 223 LEU A O 1
ATOM 1790 N N . LYS A 1 224 ? 19.358 -23.123 56.114 1.00 49.31 224 LYS A N 1
ATOM 1791 C CA . LYS A 1 224 ? 20.091 -23.009 57.392 1.00 49.31 224 LYS A CA 1
ATOM 1792 C C . LYS A 1 224 ? 21.035 -24.180 57.676 1.00 49.31 224 LYS A C 1
ATOM 1794 O O . LYS A 1 224 ? 21.961 -23.998 58.467 1.00 49.31 224 LYS A O 1
ATOM 1799 N N . ASP A 1 225 ? 20.843 -25.324 57.021 1.00 52.34 225 ASP A N 1
ATOM 1800 C CA . ASP A 1 225 ? 21.643 -26.534 57.261 1.00 52.34 225 ASP A CA 1
ATOM 1801 C C . ASP A 1 225 ? 22.833 -26.689 56.291 1.00 52.34 225 ASP A C 1
ATOM 1803 O O . ASP A 1 225 ? 23.753 -27.453 56.577 1.00 52.34 225 ASP A O 1
ATOM 1807 N N . GLU A 1 226 ? 22.905 -25.899 55.211 1.00 52.72 226 GLU A N 1
ATOM 1808 C CA . GLU A 1 226 ? 24.087 -25.830 54.325 1.00 52.72 226 GLU A CA 1
ATOM 1809 C C . GLU A 1 226 ? 25.156 -24.814 54.773 1.00 52.72 226 GLU A C 1
ATOM 1811 O O . GLU A 1 226 ? 26.268 -24.821 54.255 1.00 52.72 226 GLU A O 1
ATOM 1816 N N . LEU A 1 227 ? 24.875 -23.982 55.783 1.00 50.34 227 LEU A N 1
ATOM 1817 C CA . LEU A 1 227 ? 25.819 -22.990 56.331 1.00 50.34 227 LEU A CA 1
ATOM 1818 C C . LEU A 1 227 ? 26.517 -23.446 57.631 1.00 50.34 227 LEU A C 1
ATOM 1820 O O . LEU A 1 227 ? 27.090 -22.628 58.352 1.00 50.34 227 LEU A O 1
ATOM 1824 N N . LYS A 1 228 ? 26.466 -24.746 57.956 1.00 50.84 228 LYS A N 1
ATOM 1825 C CA . LYS A 1 228 ? 27.136 -25.347 59.130 1.00 50.84 228 LYS A CA 1
ATOM 1826 C C . LYS A 1 228 ? 28.005 -26.578 58.814 1.00 50.84 228 LYS A C 1
ATOM 1828 O O . LYS A 1 228 ? 28.221 -27.409 59.698 1.00 50.84 228 LYS A O 1
ATOM 1833 N N . LYS A 1 229 ? 28.540 -26.688 57.597 1.00 46.09 229 LYS A N 1
ATOM 1834 C CA . LYS A 1 229 ? 29.680 -27.571 57.303 1.00 46.09 229 LYS A CA 1
ATOM 1835 C C . LYS A 1 229 ? 30.896 -26.762 56.893 1.00 46.09 229 LYS A C 1
ATOM 1837 O O . LYS A 1 229 ? 30.707 -25.792 56.132 1.00 46.09 229 LYS A O 1
#

pLDDT: mean 85.83, std 18.47, range [29.23, 98.62]

Secondary structure (DSSP, 8-state):
-HHHHTTEEEE-SS-EEEEETTTEEEEESB-TTSPBP-TTSTTTGGG-HHHHHHHHHHHTT-TTSEEEEEEEETTEEEEEEEEE----EEP-TTSHHHHHHHHHHHHHTTEEETTTTSTTSEEEETTTEEEE--GGGEEE-HHHHHHSPPPHHHHHHHHHHHHHHHHHHHHHHHHT-HHHHHHHHHHHHHHHHHHT-------S--------S-SHHHHHHHHHHTT--